Protein AF-A0A074S4F7-F1 (afdb_monomer_lite)

Secondary structure (DSSP, 8-state):
---HHHHHHHHHHH---PPPPP--------------THHHHHHHHHHHHHHHHHHHHHHHHHHHIIIIITT---BSS-SSPEEEPTTS-EEE-----BHHHHHHHHHHHHHHHHHHHHHHHHHHHHHHHHHHHHHH---HHHHHHHHHH------SS---HHHHHHHHHHHHHGGGGTHHHHHHHT-PPP----PPS--SS--B----PPPHHHHHHHHH-HHHHHHHHHHHHHHHHHHT-TT--S-S-----GGGTTPPTT---S-B-------------S-HHHHS-HHHHTT-

Organism: NCBI:txid1423351

Sequence (296 aa):
MLTLREVCRRISRGLRWQRPPKEYNHDHTSLDSCLCPHRSLRTWVVVAWPLILHCALASAIVAIILRLVDGQDFNLENRRPSVLLPDGSSNPTRFMLLQSDVTTLLSTALAVLRLVAACWLGPLCWRCAFILLKTVGLTQFQLHTTIRYGVPLIPTRGLKTICLVVLLVMAVVLPTNVIAPVLTGSVTWSTSSRLTERVLNSTVSVSTVATNSGWTGWNRYPAARERLAVSAAGYANIAWARYTPGGWSKRVLRSCSVLGINSTVAAVRIPYFSVDSIEWVKDPEHSLSASQLDVL

pLDDT: mean 71.52, std 15.08, range [35.19, 93.88]

Radius of gyration: 36.08 Å; chains: 1; bounding box: 79×53×102 Å

Foldseek 3Di:
DDDPVVVVVVVVVVPPDDDDDDDDDDDDDDDPDDPPCVVPPVVVCVLCVLVVVLVVLVVVLVVCCVPVVPPDDAAAPDQWQWDQDLLRDTDTDPGGHHPVNVLVVSLVSLVVSLVSVVVSVVVVLVVLLVVCCVPVVQDPVNSVVCVVPVDDDDRPPDDDVSNVVSVVVVVVVVCSVVVSVVVSVVDDDDDDDDDPDDPAWFDDEADDDDDVVVVVVCLVDVVSVVVVVVVVVVQVCVQVPPPDDDDPDGGDRPVCVPPDNPDDGGDYDDDDDDPVDDDDDPDCVVPPDPSVVSVD

Structure (mmCIF, N/CA/C/O backbone):
data_AF-A0A074S4F7-F1
#
_entry.id   AF-A0A074S4F7-F1
#
loop_
_atom_site.group_PDB
_atom_site.id
_atom_site.type_symbol
_atom_site.label_atom_id
_atom_site.label_alt_id
_atom_site.label_comp_id
_atom_site.label_asym_id
_atom_site.label_entity_id
_atom_site.label_seq_id
_atom_site.pdbx_PDB_ins_code
_atom_site.Cartn_x
_atom_site.Cartn_y
_atom_site.Cartn_z
_atom_site.occupancy
_atom_site.B_iso_or_equiv
_atom_site.auth_seq_id
_atom_site.auth_comp_id
_atom_site.auth_asym_id
_atom_site.auth_atom_id
_atom_site.pdbx_PDB_model_num
ATOM 1 N N . MET A 1 1 ? 2.066 19.635 24.906 1.00 36.59 1 MET A N 1
ATOM 2 C CA . MET A 1 1 ? 1.799 18.180 24.844 1.00 36.59 1 MET A CA 1
ATOM 3 C C . MET A 1 1 ? 1.404 17.713 26.244 1.00 36.59 1 MET A C 1
ATOM 5 O O . MET A 1 1 ? 2.227 17.816 27.143 1.00 36.59 1 MET A O 1
ATOM 9 N N . LEU A 1 2 ? 0.146 17.321 26.482 1.00 35.19 2 LEU A N 1
ATOM 10 C CA . LEU A 1 2 ? -0.293 16.855 27.811 1.00 35.19 2 LEU A CA 1
ATOM 11 C C . LEU A 1 2 ? 0.129 15.396 28.011 1.00 35.19 2 LEU A C 1
ATOM 13 O O . LEU A 1 2 ? -0.166 14.552 27.169 1.00 35.19 2 LEU A O 1
ATOM 17 N N . THR A 1 3 ? 0.817 15.094 29.113 1.00 48.75 3 THR A N 1
ATOM 18 C CA . THR A 1 3 ? 1.244 13.720 29.409 1.00 48.75 3 THR A CA 1
ATOM 19 C C . THR A 1 3 ? 0.054 12.865 29.852 1.00 48.75 3 THR A C 1
ATOM 21 O O . THR A 1 3 ? -0.891 13.357 30.476 1.00 48.75 3 THR A O 1
ATOM 24 N N . LEU A 1 4 ? 0.120 11.554 29.592 1.00 47.19 4 LEU A N 1
ATOM 25 C CA . LEU A 1 4 ? -0.921 10.598 29.996 1.00 47.19 4 LEU A CA 1
ATOM 26 C C . LEU A 1 4 ? -1.195 10.642 31.517 1.00 47.19 4 LEU A C 1
ATOM 28 O O . LEU A 1 4 ? -2.333 10.496 31.960 1.00 47.19 4 LEU A O 1
ATOM 32 N N . ARG A 1 5 ? -0.152 10.932 32.315 1.00 59.75 5 ARG A N 1
ATOM 33 C CA . ARG A 1 5 ? -0.219 11.149 33.772 1.00 59.75 5 ARG A CA 1
ATOM 34 C C . ARG A 1 5 ? -1.189 12.268 34.160 1.00 59.75 5 ARG A C 1
ATOM 36 O O . ARG A 1 5 ? -1.944 12.103 35.117 1.00 59.75 5 ARG A O 1
ATOM 43 N N . GLU A 1 6 ? -1.195 13.377 33.428 1.00 60.31 6 GLU A N 1
ATOM 44 C CA . GLU A 1 6 ? -2.032 14.541 33.735 1.00 60.31 6 GLU A CA 1
ATOM 45 C C . GLU A 1 6 ? -3.503 14.316 33.357 1.00 60.31 6 GLU A C 1
ATOM 47 O O . GLU A 1 6 ? -4.403 14.763 34.072 1.00 60.31 6 GLU A O 1
ATOM 52 N N . VAL A 1 7 ? -3.758 13.538 32.298 1.00 66.69 7 VAL A N 1
ATOM 53 C CA . VAL A 1 7 ? -5.110 13.079 31.937 1.00 66.69 7 VAL A CA 1
ATOM 54 C C . VAL A 1 7 ? -5.658 12.143 33.021 1.00 66.69 7 VAL A C 1
ATOM 56 O O . VAL A 1 7 ? -6.736 12.398 33.563 1.00 66.69 7 VAL A O 1
ATOM 59 N N . CYS A 1 8 ? -4.887 11.130 33.435 1.00 59.78 8 CYS A N 1
ATOM 60 C CA . CYS A 1 8 ? -5.279 10.229 34.524 1.00 59.78 8 CYS A CA 1
ATOM 61 C C . CYS A 1 8 ? -5.491 10.962 35.862 1.00 59.78 8 CYS A C 1
ATOM 63 O O . CYS A 1 8 ? -6.446 10.658 36.576 1.00 59.78 8 CYS A O 1
ATOM 65 N N . ARG A 1 9 ? -4.670 11.975 36.188 1.00 66.31 9 ARG A N 1
ATOM 66 C CA . ARG A 1 9 ? -4.866 12.842 37.370 1.00 66.31 9 ARG A CA 1
ATOM 67 C C . ARG A 1 9 ? -6.163 13.650 37.317 1.00 66.31 9 ARG A C 1
ATOM 69 O O . ARG A 1 9 ? -6.789 13.843 38.358 1.00 66.31 9 ARG A O 1
ATOM 76 N N . ARG A 1 10 ? -6.576 14.151 36.146 1.00 65.94 10 ARG A N 1
ATOM 77 C CA . ARG A 1 10 ? -7.858 14.870 36.014 1.00 65.94 10 ARG A CA 1
ATOM 78 C C . ARG A 1 10 ? -9.049 13.923 36.174 1.00 65.94 10 ARG A C 1
ATOM 80 O O . ARG A 1 10 ? -9.994 14.276 36.873 1.00 65.94 10 ARG A O 1
ATOM 87 N N . ILE A 1 11 ? -8.968 12.710 35.622 1.00 60.59 11 ILE A N 1
ATOM 88 C CA . ILE A 1 11 ? -10.010 11.682 35.778 1.00 60.59 11 ILE A CA 1
ATOM 89 C C . ILE A 1 11 ? -10.130 11.228 37.244 1.00 60.59 11 ILE A C 1
ATOM 91 O O . ILE A 1 11 ? -11.239 11.184 37.774 1.00 60.59 11 ILE A O 1
ATOM 95 N N . SER A 1 12 ? -9.018 10.967 37.946 1.00 59.03 12 SER A N 1
ATOM 96 C CA . SER A 1 12 ? -9.078 10.517 39.347 1.00 59.03 12 SER A CA 1
ATOM 97 C C . SER A 1 12 ? -9.611 11.586 40.309 1.00 59.03 12 SER A C 1
ATOM 99 O O . SER A 1 12 ? -10.340 11.252 41.241 1.00 59.03 12 SER A O 1
ATOM 101 N N . ARG A 1 13 ? -9.340 12.877 40.063 1.00 55.50 13 AR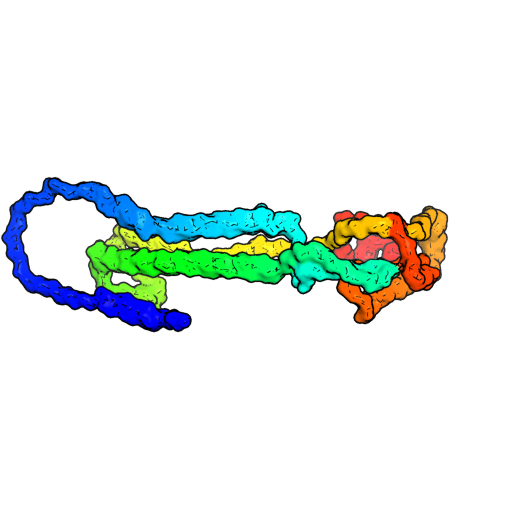G A N 1
ATOM 102 C CA . ARG A 1 13 ? -9.903 13.985 40.862 1.00 55.50 13 ARG A CA 1
ATOM 103 C C . ARG A 1 13 ? -11.422 14.139 40.714 1.00 55.50 13 ARG A C 1
ATOM 105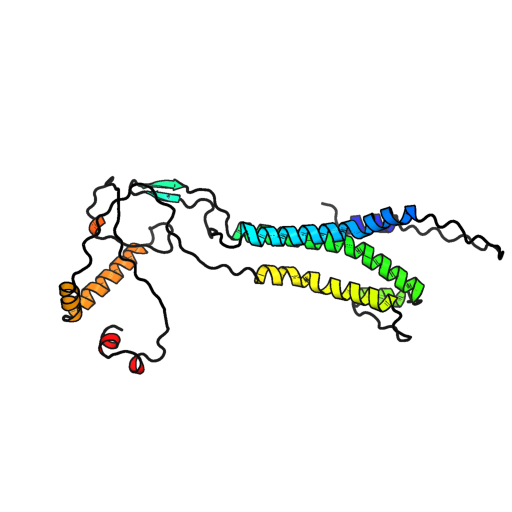 O O . ARG A 1 13 ? -12.050 14.634 41.646 1.00 55.50 13 ARG A O 1
ATOM 112 N N . GLY A 1 14 ? -12.001 13.705 39.590 1.00 47.94 14 GLY A N 1
ATOM 113 C CA . GLY A 1 14 ? -13.455 13.659 39.385 1.00 47.94 14 GLY A CA 1
ATOM 114 C C . GLY A 1 14 ? -14.153 12.523 40.145 1.00 47.94 14 GLY A C 1
ATOM 115 O O . GLY A 1 14 ? -15.340 12.617 40.429 1.00 47.94 14 GLY A O 1
ATOM 116 N N . LEU A 1 15 ? -13.416 11.478 40.537 1.00 45.59 15 LEU A N 1
ATOM 117 C CA . LEU A 1 15 ? -13.920 10.315 41.280 1.00 45.59 15 LEU A CA 1
ATOM 118 C C . LEU A 1 15 ? -13.755 10.470 42.804 1.00 45.59 15 LEU A C 1
ATOM 120 O O . LEU A 1 15 ? -13.451 9.512 43.517 1.00 45.59 15 LEU A O 1
ATOM 124 N N . ARG A 1 16 ? -13.974 11.684 43.328 1.00 48.50 16 ARG A N 1
ATOM 125 C CA . ARG A 1 16 ? -14.012 11.933 44.777 1.00 48.50 16 ARG A CA 1
ATOM 126 C C . ARG A 1 16 ? -15.308 11.360 45.360 1.00 48.50 16 ARG A C 1
ATOM 128 O O . ARG A 1 16 ? -16.302 12.070 45.474 1.00 48.50 16 ARG A O 1
ATOM 135 N N . TRP A 1 17 ? -15.274 10.079 45.727 1.00 46.47 17 TRP A N 1
ATOM 136 C CA . TRP A 1 17 ? -16.355 9.386 46.432 1.00 46.47 17 TRP A CA 1
ATOM 137 C C . TRP A 1 17 ? -16.846 10.208 47.633 1.00 46.47 17 TRP A C 1
ATOM 139 O O . TRP A 1 17 ? -16.152 10.323 48.646 1.00 46.47 17 TRP A O 1
ATOM 149 N N . GLN A 1 18 ? -18.066 10.739 47.542 1.00 47.78 18 GLN A N 1
ATOM 150 C CA . GLN A 1 18 ? -18.830 11.075 48.738 1.00 47.78 18 GLN A CA 1
ATOM 151 C C . GLN A 1 18 ? -19.154 9.759 49.452 1.00 47.78 18 GLN A C 1
ATOM 153 O O . GLN A 1 18 ? -19.577 8.791 48.817 1.00 47.78 18 GLN A O 1
ATOM 158 N N . ARG A 1 19 ? -18.927 9.703 50.769 1.00 49.03 19 ARG A N 1
ATOM 159 C CA . ARG A 1 19 ? -19.400 8.570 51.574 1.00 49.03 19 ARG A CA 1
ATOM 160 C C . ARG A 1 19 ? -20.932 8.539 51.488 1.00 49.03 19 ARG A C 1
ATOM 162 O O . ARG A 1 19 ? -21.528 9.615 51.579 1.00 49.03 19 ARG A O 1
ATOM 169 N N . PRO A 1 20 ? -21.575 7.368 51.341 1.00 48.97 20 PRO A N 1
ATOM 170 C CA . PRO A 1 20 ? -23.021 7.300 51.484 1.00 48.97 20 PRO A CA 1
ATOM 171 C C . PRO A 1 20 ? -23.403 7.775 52.897 1.00 48.97 20 PRO A C 1
ATOM 173 O O . PRO A 1 20 ? -22.722 7.392 53.858 1.00 48.97 20 PRO A O 1
ATOM 176 N N . PRO A 1 21 ? -24.447 8.608 53.055 1.00 51.97 21 PRO A N 1
ATOM 177 C CA . PRO A 1 21 ? -25.029 8.837 54.368 1.00 51.97 21 PRO A CA 1
ATOM 178 C C . PRO A 1 21 ? -25.554 7.506 54.917 1.00 51.97 21 PRO A C 1
ATOM 180 O O . PRO A 1 21 ? -25.945 6.613 54.162 1.00 51.97 21 PRO A O 1
ATOM 183 N N . LYS A 1 22 ? -25.532 7.364 56.241 1.00 63.12 22 LYS A N 1
ATOM 184 C CA . LYS A 1 22 ? -26.131 6.208 56.902 1.00 63.12 22 LYS A CA 1
ATOM 185 C C . LYS A 1 22 ? -27.655 6.238 56.737 1.00 63.12 22 LYS A C 1
ATOM 187 O O . LYS A 1 22 ? -28.245 7.301 56.870 1.00 63.12 22 LYS A O 1
ATOM 192 N N . GLU A 1 23 ? -28.224 5.046 56.552 1.00 61.09 23 GLU A N 1
ATOM 193 C CA . GLU A 1 23 ? -29.430 4.604 57.269 1.00 61.09 23 GLU A CA 1
ATOM 194 C C . GLU A 1 23 ? -30.700 5.445 57.037 1.00 61.09 23 GLU A C 1
ATOM 196 O O . GLU A 1 23 ? -30.942 6.458 57.688 1.00 61.09 23 GLU A O 1
ATOM 201 N N . TYR A 1 24 ? -31.554 4.966 56.127 1.00 47.31 24 TYR A N 1
ATOM 202 C CA . TYR A 1 24 ? -32.957 5.372 56.066 1.00 47.31 24 TYR A CA 1
ATOM 203 C C . TYR A 1 24 ? -33.866 4.142 56.024 1.00 47.31 24 TYR A C 1
ATOM 205 O O . TYR A 1 24 ? -33.435 3.061 55.618 1.00 47.31 24 TYR A O 1
ATOM 213 N N . ASN A 1 25 ? -35.086 4.310 56.525 1.00 54.72 25 ASN A N 1
ATOM 214 C CA . ASN A 1 25 ? -35.920 3.211 56.997 1.00 54.72 25 ASN A CA 1
ATOM 215 C C . ASN A 1 25 ? -36.665 2.475 55.867 1.00 54.72 25 ASN A C 1
ATOM 217 O O . ASN A 1 25 ? -36.765 2.970 54.743 1.00 54.72 25 ASN A O 1
ATOM 221 N N . HIS A 1 26 ? -37.210 1.298 56.182 1.00 54.50 26 HIS A N 1
ATOM 222 C CA . HIS A 1 26 ? -38.154 0.607 55.304 1.00 54.50 26 HIS A CA 1
ATOM 223 C C . HIS A 1 26 ? -39.440 1.425 55.145 1.00 54.50 26 HIS A C 1
ATOM 225 O O . HIS A 1 26 ? -40.099 1.711 56.140 1.00 54.50 26 HIS A O 1
ATOM 231 N N . ASP A 1 27 ? -39.850 1.669 53.901 1.00 49.19 27 ASP A N 1
ATOM 232 C CA . ASP A 1 27 ? -41.261 1.852 53.564 1.00 49.19 27 ASP A CA 1
ATOM 233 C C . ASP A 1 27 ? -41.544 1.298 52.159 1.00 49.19 27 ASP A C 1
ATOM 235 O O . ASP A 1 27 ? -40.830 1.592 51.197 1.00 49.19 27 ASP A O 1
ATOM 239 N N . HIS A 1 28 ? -42.556 0.435 52.042 1.00 62.53 28 HIS A N 1
ATOM 240 C CA . HIS A 1 28 ? -42.913 -0.268 50.803 1.00 62.53 28 HIS A CA 1
ATOM 241 C C . HIS A 1 28 ? -44.197 0.323 50.204 1.00 62.53 28 HIS A C 1
ATOM 243 O O . HIS A 1 28 ? -45.285 -0.199 50.436 1.00 62.53 28 HIS A O 1
ATOM 249 N N . THR A 1 29 ? -44.093 1.372 49.380 1.00 50.50 29 THR A N 1
ATOM 250 C CA . THR A 1 29 ? -45.244 1.874 48.602 1.00 50.50 29 THR A CA 1
ATOM 251 C C . THR A 1 29 ? -44.894 2.285 47.167 1.00 50.50 29 THR A C 1
ATOM 253 O O . THR A 1 29 ? -44.219 3.274 46.913 1.00 50.50 29 THR A O 1
ATOM 256 N N . SER A 1 30 ? -45.421 1.498 46.221 1.00 53.72 30 SER A N 1
ATOM 257 C CA . SER A 1 30 ? -46.003 1.923 44.936 1.00 53.72 30 SER A CA 1
ATOM 258 C C . SER A 1 30 ? -45.488 3.227 44.293 1.00 53.72 30 SER A C 1
ATOM 260 O O . SER A 1 30 ? -46.080 4.289 44.491 1.00 53.72 30 SER A O 1
ATOM 262 N N . LEU A 1 31 ? -44.503 3.131 43.388 1.00 48.47 31 LEU A N 1
ATOM 263 C CA . LEU A 1 31 ? -44.243 4.192 42.395 1.00 48.47 31 LEU A CA 1
ATOM 264 C C . LEU A 1 31 ? -43.780 3.681 41.012 1.00 48.47 31 LEU A C 1
ATOM 266 O O . LEU A 1 31 ? -43.082 4.371 40.264 1.00 48.47 31 LEU A O 1
ATOM 270 N N . ASP A 1 32 ? -44.229 2.484 40.630 1.00 53.81 32 ASP A N 1
ATOM 271 C CA . ASP A 1 32 ? -44.156 2.003 39.247 1.00 53.81 32 ASP A CA 1
ATOM 272 C C . ASP A 1 32 ? -45.193 2.730 38.371 1.00 53.81 32 ASP A C 1
ATOM 274 O O . ASP A 1 32 ? -46.323 2.261 38.264 1.00 53.81 32 ASP A O 1
ATOM 278 N N . SER A 1 33 ? -44.829 3.871 37.757 1.00 52.97 33 SER A N 1
ATOM 279 C CA . SER A 1 33 ? -45.364 4.380 36.461 1.00 52.97 33 SER A CA 1
ATOM 280 C C . SER A 1 33 ? -44.949 5.831 36.145 1.00 52.97 33 SER A C 1
ATOM 282 O O . SER A 1 33 ? -45.744 6.750 36.316 1.00 52.97 33 SER A O 1
ATOM 284 N N . CYS A 1 34 ? -43.729 6.056 35.626 1.00 47.34 34 CYS A N 1
ATOM 285 C CA . CYS A 1 34 ? -43.401 7.228 34.773 1.00 47.34 34 CYS A CA 1
ATOM 286 C C . CYS A 1 34 ? -42.001 7.146 34.112 1.00 47.34 34 CYS A C 1
ATOM 288 O O . CYS A 1 34 ? -41.201 8.084 34.149 1.00 47.34 34 CYS A O 1
ATOM 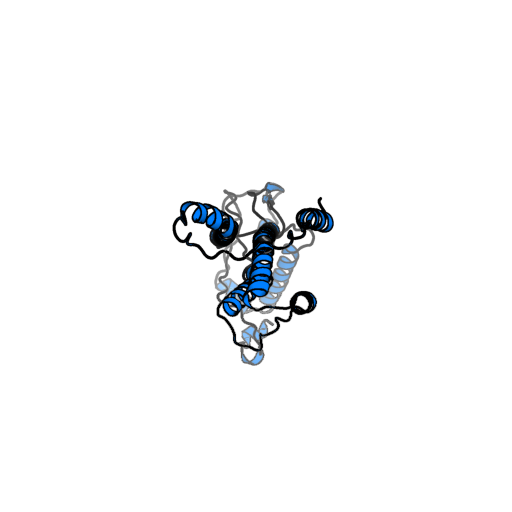290 N N . LEU A 1 35 ? -41.668 6.015 33.478 1.00 48.28 35 LEU A N 1
ATOM 291 C CA . LEU A 1 35 ? -40.417 5.867 32.716 1.00 48.28 35 LEU A CA 1
ATOM 292 C C . LEU A 1 35 ? -40.499 6.563 31.344 1.00 48.28 35 LEU A C 1
ATOM 294 O O . LEU A 1 35 ? -40.616 5.916 30.307 1.00 48.28 35 LEU A O 1
ATOM 298 N N . CYS A 1 36 ? -40.410 7.896 31.329 1.00 47.62 36 CYS A N 1
ATOM 299 C CA . CYS A 1 36 ? -40.397 8.698 30.100 1.00 47.62 36 CYS A CA 1
ATOM 300 C C . CYS A 1 36 ? -39.222 8.296 29.174 1.00 47.62 36 CYS A C 1
ATOM 302 O O . CYS A 1 36 ? -38.065 8.623 29.473 1.00 47.62 36 CYS A O 1
ATOM 304 N N . PRO A 1 37 ? -39.467 7.647 28.015 1.00 54.03 37 PRO A N 1
ATOM 305 C CA . PRO A 1 37 ? -38.406 7.013 27.222 1.00 54.03 37 PRO A CA 1
ATOM 306 C C . PRO A 1 37 ? -37.480 8.021 26.522 1.00 54.03 37 PRO A C 1
ATOM 308 O O . PRO A 1 37 ? -36.369 7.682 26.112 1.00 54.03 37 PRO A O 1
ATOM 311 N N . HIS A 1 38 ? -37.896 9.285 26.416 1.00 49.59 38 HIS A N 1
ATOM 312 C CA . HIS A 1 38 ? -37.230 10.314 25.615 1.00 49.59 38 HIS A CA 1
ATOM 313 C C . HIS A 1 38 ? -35.797 10.665 26.081 1.00 49.59 38 HIS A C 1
ATOM 315 O O . HIS A 1 38 ? -34.993 11.178 25.298 1.00 49.59 38 HIS A O 1
ATOM 321 N N . ARG A 1 39 ? -35.428 10.351 27.334 1.00 53.56 39 ARG A N 1
ATOM 322 C CA . ARG A 1 39 ? -34.056 10.541 27.858 1.00 53.56 39 ARG A CA 1
ATOM 323 C C . ARG A 1 39 ? -33.070 9.451 27.391 1.00 53.56 39 ARG A C 1
ATOM 325 O O . ARG A 1 39 ? -31.857 9.621 27.519 1.00 53.56 39 ARG A O 1
ATOM 332 N N . SER A 1 40 ? -33.583 8.357 26.819 1.00 70.19 40 SER A N 1
ATOM 333 C CA . SER A 1 40 ? -32.807 7.208 26.338 1.00 70.19 40 SER A CA 1
ATOM 334 C C . SER A 1 40 ? -31.991 7.544 25.082 1.00 70.19 40 SER A C 1
ATOM 336 O O . SER A 1 40 ? -30.762 7.474 25.109 1.00 70.19 40 SER A O 1
ATOM 338 N N . LEU A 1 41 ? -32.648 7.981 23.998 1.00 76.12 41 LEU A N 1
ATOM 339 C CA . LEU A 1 41 ? -32.038 8.127 22.664 1.00 76.12 41 LEU A CA 1
ATOM 340 C C . LEU A 1 41 ? -30.776 9.002 22.648 1.00 76.12 41 LEU A C 1
ATOM 342 O O . LEU A 1 41 ? -29.746 8.577 22.130 1.00 76.12 41 LEU A O 1
ATOM 346 N N . ARG A 1 42 ? -30.808 10.186 23.276 1.00 81.56 42 ARG A N 1
ATOM 347 C CA . ARG A 1 42 ? -29.636 11.083 23.346 1.00 81.56 42 ARG A CA 1
ATOM 348 C C . ARG A 1 42 ? -28.442 10.425 24.050 1.00 81.56 42 ARG A C 1
ATOM 350 O O . ARG A 1 42 ? -27.300 10.678 23.678 1.00 81.56 42 ARG A O 1
ATOM 357 N N . THR A 1 43 ? -28.698 9.561 25.031 1.00 81.38 43 THR A N 1
ATOM 358 C CA . THR A 1 43 ? -27.657 8.813 25.750 1.00 81.38 43 THR A CA 1
ATOM 359 C C . THR A 1 43 ? -27.069 7.706 24.873 1.00 81.38 43 THR A C 1
ATOM 361 O O . THR A 1 43 ? -25.849 7.567 24.815 1.00 81.38 43 THR A O 1
ATOM 364 N N . TRP A 1 44 ? -27.905 6.967 24.134 1.00 79.81 44 TRP A N 1
ATOM 365 C CA . TRP A 1 44 ? -27.445 5.954 23.176 1.00 79.81 44 TRP A CA 1
ATOM 366 C C . TRP A 1 44 ? -26.632 6.556 22.030 1.00 79.81 44 TRP A C 1
ATOM 368 O O . TRP A 1 44 ? -25.551 6.051 21.740 1.00 79.81 44 TRP A O 1
ATOM 378 N N . VAL A 1 45 ? -27.072 7.678 21.449 1.00 82.88 45 VAL A N 1
ATOM 379 C CA . VAL A 1 45 ? -26.312 8.402 20.415 1.00 82.88 45 VAL A CA 1
ATOM 380 C C . VAL A 1 45 ? -24.927 8.803 20.933 1.00 82.88 45 VAL A C 1
ATOM 382 O O . VAL A 1 45 ? -23.933 8.533 20.268 1.00 82.88 45 VAL A O 1
ATOM 385 N N . VAL A 1 46 ? -24.821 9.346 22.151 1.00 84.06 46 VAL A N 1
ATOM 386 C CA . VAL A 1 46 ? -23.527 9.716 22.765 1.00 84.06 46 VAL A CA 1
ATOM 387 C C . VAL A 1 46 ? -22.621 8.503 23.053 1.00 84.06 46 VAL A C 1
ATOM 389 O O . VAL A 1 46 ? -21.403 8.658 23.115 1.00 84.06 46 VAL A O 1
ATOM 392 N N . VAL A 1 47 ? -23.168 7.291 23.189 1.00 80.50 47 VAL A N 1
ATOM 393 C CA . VAL A 1 47 ? -22.385 6.047 23.350 1.00 80.50 47 VAL A CA 1
ATOM 394 C C . VAL A 1 47 ? -21.996 5.422 22.003 1.00 80.50 47 VAL A C 1
ATOM 396 O O . VAL A 1 47 ? -20.918 4.834 21.895 1.00 80.50 47 VAL A O 1
ATOM 399 N N . ALA A 1 48 ? -22.845 5.562 20.983 1.00 83.00 48 ALA A N 1
ATOM 400 C CA . ALA A 1 48 ? -22.650 4.996 19.650 1.00 83.00 48 ALA A CA 1
ATOM 401 C C . ALA A 1 48 ? -21.814 5.885 18.712 1.00 83.00 48 ALA A C 1
ATOM 403 O O . ALA A 1 48 ? -21.182 5.359 17.798 1.00 83.00 48 ALA A O 1
ATOM 404 N N . TRP A 1 49 ? -21.765 7.207 18.927 1.00 87.75 49 TRP A N 1
ATOM 405 C CA . TRP A 1 49 ? -21.081 8.139 18.016 1.00 87.75 49 TRP A CA 1
ATOM 406 C C . TRP A 1 49 ? -19.621 7.760 17.679 1.00 87.75 49 TRP A C 1
ATOM 408 O O . TRP A 1 49 ? -19.265 7.871 16.506 1.00 87.75 49 TRP A O 1
ATOM 418 N N . PRO A 1 50 ? -18.780 7.251 18.610 1.00 85.44 50 PRO A N 1
ATOM 419 C CA . PRO A 1 50 ? -17.398 6.899 18.282 1.00 85.44 50 PRO A CA 1
ATOM 420 C C . PRO A 1 50 ? -17.293 5.613 17.455 1.00 85.44 50 PRO A C 1
ATOM 422 O O . PRO A 1 50 ? -16.367 5.477 16.662 1.00 85.44 50 PRO A O 1
ATOM 425 N N . LEU A 1 51 ? -18.250 4.689 17.608 1.00 84.75 51 LEU A N 1
ATOM 426 C CA . LEU A 1 51 ? -18.358 3.491 16.774 1.00 84.75 51 LEU A CA 1
ATOM 427 C C . LEU A 1 51 ? -18.768 3.880 15.347 1.00 84.75 51 LEU A C 1
ATOM 429 O O . LEU A 1 51 ? -18.147 3.428 14.391 1.00 84.75 51 LEU A O 1
ATOM 433 N N . ILE A 1 52 ? -19.739 4.790 15.208 1.00 88.44 52 ILE A N 1
ATOM 434 C CA . ILE A 1 52 ? -20.150 5.353 13.912 1.00 88.44 52 ILE A CA 1
ATOM 435 C C . ILE A 1 52 ? -18.969 6.078 13.244 1.00 88.44 52 ILE A C 1
ATOM 437 O O . ILE A 1 52 ? -18.694 5.830 12.071 1.00 88.44 52 ILE A O 1
ATOM 441 N N . LEU A 1 53 ? -18.218 6.905 13.989 1.00 90.81 53 LEU A N 1
ATOM 442 C CA . LEU A 1 53 ? -16.997 7.551 13.492 1.00 90.81 53 LEU A CA 1
ATOM 443 C C . LEU A 1 53 ? -15.944 6.522 13.056 1.00 90.81 53 LEU A C 1
ATOM 445 O O . LEU A 1 53 ? -15.348 6.680 11.995 1.00 90.81 53 LEU A O 1
ATOM 449 N N . HIS A 1 54 ? -15.707 5.475 13.850 1.00 89.25 54 HIS A N 1
ATOM 450 C CA . HIS A 1 54 ? -14.733 4.432 13.526 1.00 89.25 54 HIS A CA 1
ATOM 451 C C . HIS A 1 54 ? -15.119 3.677 12.244 1.00 89.25 54 HIS A C 1
ATOM 453 O O . HIS A 1 54 ? -14.280 3.519 11.360 1.00 89.25 54 HIS A O 1
ATOM 459 N N . CYS A 1 55 ? -16.388 3.285 12.090 1.00 89.94 55 CYS A N 1
ATOM 460 C CA . CYS A 1 55 ? -16.887 2.652 10.868 1.00 89.94 55 CYS A CA 1
ATOM 461 C C . CYS A 1 55 ? -16.785 3.578 9.644 1.00 89.94 55 CYS A C 1
ATOM 463 O O . CYS A 1 55 ? -16.357 3.126 8.584 1.00 89.94 55 CYS A O 1
ATOM 465 N N . ALA A 1 56 ? -17.121 4.865 9.788 1.00 93.62 56 ALA A N 1
ATOM 466 C CA . ALA A 1 56 ? -17.015 5.853 8.711 1.00 93.62 56 ALA A CA 1
ATOM 467 C C . ALA A 1 56 ? -15.557 6.150 8.313 1.00 93.62 56 ALA A C 1
ATOM 469 O O . ALA A 1 56 ? -15.254 6.311 7.134 1.00 93.62 56 ALA A O 1
ATOM 470 N N . LEU A 1 57 ? -14.633 6.190 9.279 1.00 92.38 57 LEU A N 1
ATOM 471 C CA . LEU A 1 57 ? -13.208 6.382 9.009 1.00 92.38 57 LEU A CA 1
ATOM 472 C C . LEU A 1 57 ? -12.582 5.129 8.374 1.00 92.38 57 LEU A C 1
ATOM 474 O O . LEU A 1 57 ? -11.773 5.252 7.459 1.00 92.38 57 LEU A O 1
ATOM 478 N N . ALA A 1 58 ? -12.983 3.929 8.804 1.00 92.12 58 ALA A N 1
ATOM 479 C CA . ALA A 1 58 ? -12.543 2.676 8.195 1.00 92.12 58 ALA A CA 1
ATOM 480 C C . ALA A 1 58 ? -13.022 2.546 6.738 1.00 92.12 58 ALA A C 1
ATOM 482 O O . ALA A 1 58 ? -12.217 2.233 5.860 1.00 92.12 58 ALA A O 1
ATOM 483 N N . SER A 1 59 ? -14.297 2.842 6.452 1.00 92.88 59 SER A N 1
ATOM 484 C CA . SER A 1 59 ? -14.815 2.811 5.078 1.00 92.88 59 SER A CA 1
ATOM 485 C C . SER A 1 59 ? -14.201 3.905 4.199 1.00 92.88 59 SER A C 1
ATOM 487 O O . SER A 1 59 ? -13.908 3.638 3.034 1.00 92.88 59 SER A O 1
ATOM 489 N N . ALA A 1 60 ? -13.911 5.090 4.749 1.00 93.88 60 ALA A N 1
ATOM 490 C CA . ALA A 1 60 ? -13.165 6.133 4.046 1.00 93.88 60 ALA A CA 1
ATOM 491 C C . ALA A 1 60 ? -11.736 5.690 3.684 1.00 93.88 60 ALA A C 1
ATOM 493 O O . ALA A 1 60 ? -11.316 5.901 2.550 1.00 93.88 60 ALA A O 1
ATOM 494 N N . ILE A 1 61 ? -11.006 5.031 4.595 1.00 92.25 61 ILE A N 1
ATOM 495 C CA . ILE A 1 61 ? -9.663 4.486 4.314 1.00 92.25 61 ILE A CA 1
ATOM 496 C C . ILE A 1 61 ? -9.723 3.447 3.185 1.00 92.25 61 ILE A C 1
ATOM 498 O O . ILE A 1 61 ? -8.949 3.539 2.235 1.00 92.25 61 ILE A O 1
ATOM 502 N N . VAL A 1 62 ? -10.670 2.504 3.237 1.00 92.44 62 VAL A N 1
ATOM 503 C CA . VAL A 1 62 ? -10.848 1.493 2.178 1.00 92.44 62 VAL A CA 1
ATOM 504 C C . VAL A 1 62 ? -11.207 2.145 0.836 1.00 92.44 62 VAL A C 1
ATOM 506 O O . VAL A 1 62 ? -10.604 1.819 -0.183 1.00 92.44 62 VAL A O 1
ATOM 509 N N . ALA A 1 63 ? -12.125 3.116 0.825 1.00 92.81 63 ALA A N 1
ATOM 510 C CA . ALA A 1 63 ? -12.505 3.842 -0.387 1.00 92.81 63 ALA A CA 1
ATOM 511 C C . ALA A 1 63 ? -11.366 4.704 -0.965 1.00 92.81 63 ALA A C 1
ATOM 513 O O . ALA A 1 63 ? -11.307 4.887 -2.178 1.00 92.81 63 ALA A O 1
ATOM 514 N N . ILE A 1 64 ? -10.462 5.215 -0.122 1.00 90.56 64 ILE A N 1
ATOM 515 C CA . ILE A 1 64 ? -9.246 5.925 -0.545 1.00 90.56 64 ILE A CA 1
ATOM 516 C C . ILE A 1 64 ? -8.266 4.957 -1.217 1.00 90.56 64 ILE A C 1
ATOM 518 O O . ILE A 1 64 ? -7.790 5.258 -2.308 1.00 90.56 64 ILE A O 1
ATOM 522 N N . ILE A 1 65 ? -8.008 3.784 -0.626 1.00 90.94 65 ILE A N 1
ATOM 523 C CA . ILE A 1 65 ? -7.120 2.767 -1.218 1.00 90.94 65 ILE A CA 1
ATOM 524 C C . ILE A 1 65 ? -7.660 2.326 -2.590 1.00 90.94 65 ILE A C 1
ATOM 526 O O . ILE A 1 65 ? -6.963 2.449 -3.595 1.00 90.94 65 ILE A O 1
ATOM 530 N N . LEU A 1 66 ? -8.931 1.914 -2.651 1.00 90.62 66 LEU A N 1
ATOM 531 C CA . LEU A 1 66 ? -9.576 1.391 -3.865 1.00 90.62 66 LEU A CA 1
ATOM 532 C C . LEU A 1 66 ? -9.803 2.428 -4.984 1.00 90.62 66 LEU A C 1
ATOM 534 O O . LEU A 1 66 ? -10.243 2.055 -6.066 1.00 90.62 66 LEU A O 1
ATOM 538 N N . ARG A 1 67 ? -9.574 3.727 -4.740 1.00 90.88 67 ARG A N 1
ATOM 539 C CA . ARG A 1 67 ? -9.766 4.789 -5.752 1.00 90.88 67 ARG A CA 1
ATOM 540 C C . ARG A 1 67 ? -8.518 5.596 -6.074 1.00 90.88 67 ARG A C 1
ATOM 542 O O . ARG A 1 67 ? -8.460 6.174 -7.154 1.00 90.88 67 ARG A O 1
ATOM 549 N N . LEU A 1 68 ? -7.574 5.702 -5.139 1.00 86.88 68 LEU A N 1
ATOM 550 C CA . LEU A 1 68 ? -6.349 6.483 -5.321 1.00 86.88 68 LEU A CA 1
ATOM 551 C C . LEU A 1 68 ? -5.094 5.621 -5.426 1.00 86.88 68 LEU A C 1
ATOM 553 O O . LEU A 1 68 ? -4.099 6.142 -5.908 1.00 86.88 68 LEU A O 1
ATOM 557 N N . VAL A 1 69 ? -5.111 4.362 -4.973 1.00 88.25 69 VAL A N 1
ATOM 558 C CA . VAL A 1 69 ? -3.938 3.466 -5.013 1.00 88.25 69 VAL A CA 1
ATOM 559 C C . VAL A 1 69 ? -4.107 2.377 -6.068 1.00 88.25 69 VAL A C 1
ATOM 561 O O . VAL A 1 69 ? -3.157 2.088 -6.790 1.00 88.25 69 VAL A O 1
ATOM 564 N N . ASP A 1 70 ? -5.306 1.804 -6.198 1.00 88.06 70 ASP A N 1
ATOM 565 C CA . ASP A 1 70 ? -5.572 0.793 -7.224 1.00 88.06 70 ASP A CA 1
ATOM 566 C C . ASP A 1 70 ? -5.430 1.368 -8.649 1.00 88.06 70 ASP A C 1
ATOM 568 O O . ASP A 1 70 ? -5.881 2.477 -8.951 1.00 88.06 70 ASP A O 1
ATOM 572 N N . GLY A 1 71 ? -4.744 0.624 -9.518 1.00 82.62 71 GLY A N 1
ATOM 573 C CA . GLY A 1 71 ? -4.434 1.012 -10.897 1.00 82.62 71 GLY A CA 1
ATOM 574 C C . GLY A 1 71 ? -3.550 2.259 -11.096 1.00 82.62 71 GLY A C 1
ATOM 575 O O . GLY A 1 71 ? -3.382 2.671 -12.245 1.00 82.62 71 GLY A O 1
ATOM 576 N N . GLN A 1 72 ? -2.999 2.875 -10.039 1.00 85.31 72 GLN A N 1
ATOM 577 C CA . GLN A 1 72 ? -2.157 4.079 -10.136 1.00 85.31 72 GLN A CA 1
ATOM 578 C C . GLN A 1 72 ? -0.656 3.763 -10.035 1.00 85.31 72 GLN A C 1
ATOM 580 O O . GLN A 1 72 ? -0.227 2.989 -9.180 1.00 85.31 72 GLN A O 1
ATOM 585 N N . ASP A 1 73 ? 0.156 4.411 -10.876 1.00 84.31 73 ASP A N 1
ATOM 586 C CA . ASP A 1 73 ? 1.619 4.373 -10.768 1.00 84.31 73 ASP A CA 1
ATOM 587 C C . ASP A 1 73 ? 2.121 5.409 -9.748 1.00 84.31 73 ASP A C 1
ATOM 589 O O . ASP A 1 73 ? 1.671 6.559 -9.734 1.00 84.31 73 ASP A O 1
ATOM 593 N N . PHE A 1 74 ? 3.118 5.031 -8.945 1.00 85.31 74 PHE A N 1
ATOM 594 C CA . PHE A 1 74 ? 3.770 5.906 -7.968 1.00 85.31 74 PHE A CA 1
ATOM 595 C C . PHE A 1 74 ? 5.283 5.899 -8.154 1.00 85.31 74 PHE A C 1
ATOM 597 O O . PHE A 1 74 ? 5.886 4.855 -8.397 1.00 85.31 74 PHE A O 1
ATOM 604 N N . ASN A 1 75 ? 5.916 7.058 -7.981 1.00 82.44 75 ASN A N 1
ATOM 605 C CA . ASN A 1 75 ? 7.369 7.151 -8.083 1.00 82.44 75 ASN A CA 1
ATOM 606 C C . ASN A 1 75 ? 8.042 6.665 -6.790 1.00 82.44 75 ASN A C 1
ATOM 608 O O . ASN A 1 75 ? 7.562 6.927 -5.685 1.00 82.44 75 ASN A O 1
ATOM 61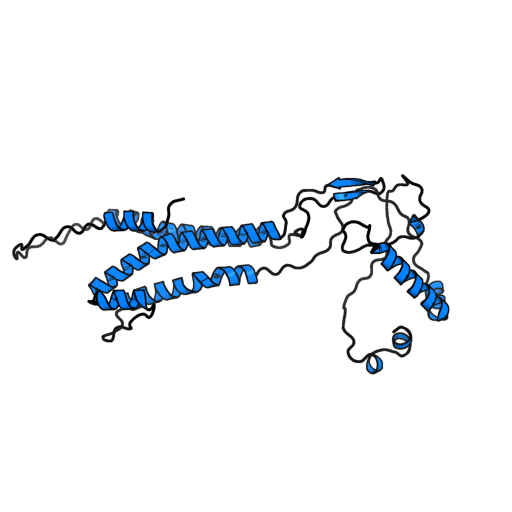2 N N . LEU A 1 76 ? 9.193 6.001 -6.924 1.00 81.75 76 LEU A N 1
ATOM 613 C CA . LEU A 1 76 ? 10.014 5.593 -5.779 1.00 81.75 76 LEU A CA 1
ATOM 614 C C . LEU A 1 76 ? 10.828 6.762 -5.202 1.00 81.75 76 LEU A C 1
ATOM 616 O O . LEU A 1 76 ? 10.846 6.961 -3.990 1.00 81.75 76 LEU A O 1
ATOM 620 N N . GLU A 1 77 ? 11.479 7.547 -6.067 1.00 79.19 77 GLU A N 1
ATOM 621 C CA . GLU A 1 77 ? 12.502 8.523 -5.655 1.00 79.19 77 GLU A CA 1
ATOM 622 C C . GLU A 1 77 ? 12.068 9.988 -5.824 1.00 79.19 77 GLU A C 1
ATOM 624 O O . GLU A 1 77 ? 12.273 10.805 -4.928 1.00 79.19 77 GLU A O 1
ATOM 629 N N . ASN A 1 78 ? 11.458 10.346 -6.963 1.00 80.50 78 ASN A N 1
ATOM 630 C CA . ASN A 1 78 ? 11.244 11.744 -7.353 1.00 80.50 78 ASN A CA 1
ATOM 631 C C . ASN A 1 78 ? 9.761 12.128 -7.502 1.00 80.50 78 ASN A C 1
ATOM 633 O O . ASN A 1 78 ? 9.020 11.545 -8.289 1.00 80.50 78 ASN A O 1
ATOM 637 N N . ARG A 1 79 ? 9.349 13.200 -6.807 1.00 83.44 79 ARG A N 1
ATOM 638 C CA . ARG A 1 79 ? 7.996 13.805 -6.890 1.00 83.44 79 ARG A CA 1
ATOM 639 C C . ARG A 1 79 ? 7.688 14.432 -8.254 1.00 83.44 79 ARG A C 1
ATOM 641 O O . ARG A 1 79 ? 6.532 14.573 -8.639 1.00 83.44 79 ARG A O 1
ATOM 648 N N . ARG A 1 80 ? 8.735 14.870 -8.952 1.00 80.69 80 ARG A N 1
ATOM 649 C CA . ARG A 1 80 ? 8.726 15.378 -10.327 1.00 80.69 80 ARG A CA 1
ATOM 650 C C . ARG A 1 80 ? 10.002 14.863 -10.992 1.00 80.69 80 ARG A C 1
ATOM 652 O O . ARG A 1 80 ? 11.022 15.543 -10.884 1.00 80.69 80 ARG A O 1
ATOM 659 N N . PRO A 1 81 ? 10.014 13.656 -11.584 1.00 72.19 81 PRO A N 1
ATOM 660 C CA . PRO A 1 81 ? 11.129 13.265 -12.433 1.00 72.19 81 PRO A CA 1
ATOM 661 C C . PRO A 1 81 ? 11.304 14.326 -13.526 1.00 72.19 81 PRO A C 1
ATOM 663 O O . PRO A 1 81 ? 10.337 14.774 -14.142 1.00 72.19 81 PRO A O 1
ATOM 666 N N . SER A 1 82 ? 12.534 14.778 -13.738 1.00 68.19 82 SER A N 1
ATOM 667 C CA . SER A 1 82 ? 12.869 15.612 -14.884 1.00 68.19 82 SER A CA 1
ATOM 668 C C . SER A 1 82 ? 13.198 14.713 -16.069 1.00 68.19 82 SER A C 1
ATOM 670 O O . SER A 1 82 ? 13.980 13.770 -15.952 1.00 68.19 82 SER A O 1
ATOM 672 N N . VAL A 1 83 ? 12.606 15.008 -17.225 1.00 66.38 83 VAL A N 1
ATOM 673 C CA . VAL A 1 83 ? 13.064 14.429 -18.489 1.00 66.38 83 VAL A CA 1
ATOM 674 C C . VAL A 1 83 ? 14.146 15.354 -19.029 1.00 66.38 83 VAL A C 1
ATOM 676 O O . VAL A 1 83 ? 13.903 16.548 -19.215 1.00 66.38 83 VAL A O 1
ATOM 679 N N . LEU A 1 84 ? 15.340 14.808 -19.258 1.00 62.44 84 LEU A N 1
ATOM 680 C CA . LEU A 1 84 ? 16.388 15.498 -20.003 1.00 62.44 84 LEU A CA 1
ATOM 681 C C . LEU A 1 84 ? 16.032 15.431 -21.493 1.00 62.44 84 LEU A C 1
ATOM 683 O O . LEU A 1 84 ? 15.885 14.340 -22.048 1.00 62.44 84 LEU A O 1
ATOM 687 N N . LEU A 1 85 ? 15.851 16.587 -22.122 1.00 60.38 85 LEU A N 1
ATOM 688 C CA . LEU A 1 85 ? 15.569 16.700 -23.548 1.00 60.38 85 LEU A CA 1
ATOM 689 C C . LEU A 1 85 ? 16.876 16.617 -24.367 1.00 60.38 85 LEU A C 1
ATOM 691 O O . LEU A 1 85 ? 17.965 16.811 -23.821 1.00 60.38 85 LEU A O 1
ATOM 695 N N . PRO A 1 86 ? 16.801 16.354 -25.688 1.00 49.53 86 PRO A N 1
ATOM 696 C CA . PRO A 1 86 ? 17.982 16.286 -26.561 1.00 49.53 86 PRO A CA 1
ATOM 697 C C . PRO A 1 86 ? 18.790 17.590 -26.671 1.00 49.53 86 PRO A C 1
ATOM 699 O O . PRO A 1 86 ? 19.937 17.555 -27.103 1.00 49.53 86 PRO A O 1
ATOM 702 N N . ASP A 1 87 ? 18.207 18.725 -26.280 1.00 53.66 87 ASP A N 1
ATOM 703 C CA . ASP A 1 87 ? 18.857 20.039 -26.190 1.00 53.66 87 ASP A CA 1
ATOM 704 C C . ASP A 1 87 ? 19.611 20.260 -24.859 1.00 53.66 87 ASP A C 1
ATOM 706 O O . ASP A 1 87 ? 20.189 21.322 -24.639 1.00 53.66 87 ASP A O 1
ATOM 710 N N . GLY A 1 88 ? 19.602 19.274 -23.953 1.00 57.38 88 GLY A N 1
ATOM 711 C CA . GLY A 1 88 ? 20.188 19.371 -22.615 1.00 57.38 88 GLY A CA 1
ATOM 712 C C . GLY A 1 88 ? 19.320 20.111 -21.590 1.00 57.38 88 GLY A C 1
ATOM 713 O O . GLY A 1 88 ? 19.703 20.190 -20.421 1.00 57.38 88 GLY A O 1
ATOM 714 N N . SER A 1 89 ? 18.144 20.619 -21.974 1.00 59.56 89 SER A N 1
ATOM 715 C CA . SER A 1 89 ? 17.182 21.190 -21.029 1.00 59.56 89 SER A CA 1
ATOM 716 C C . SER A 1 89 ? 16.525 20.089 -20.188 1.00 59.56 89 SER A C 1
ATOM 718 O O . SER A 1 89 ? 16.344 18.955 -20.634 1.00 59.56 89 SER A O 1
ATOM 720 N N . SER A 1 90 ? 16.161 20.405 -18.943 1.00 69.38 90 SER A N 1
ATOM 721 C CA . SER A 1 90 ? 15.466 19.467 -18.054 1.00 69.38 90 SER A CA 1
ATOM 722 C C . SER A 1 90 ? 14.054 19.968 -17.766 1.00 69.38 90 SER A C 1
ATOM 724 O O . SER A 1 90 ? 13.852 20.881 -16.969 1.00 69.38 90 SER A O 1
ATOM 726 N N . ASN A 1 91 ? 13.058 19.371 -18.423 1.00 71.38 91 ASN A N 1
ATOM 727 C CA . ASN A 1 91 ? 11.660 19.716 -18.178 1.00 71.38 91 ASN A CA 1
ATOM 728 C C . ASN A 1 91 ? 11.096 18.829 -17.052 1.00 71.38 91 ASN A C 1
ATOM 730 O O . ASN A 1 91 ? 11.130 17.599 -17.169 1.00 71.38 91 ASN A O 1
ATOM 734 N N . PRO A 1 92 ? 10.589 19.409 -15.946 1.00 76.56 92 PRO A N 1
ATOM 735 C CA . PRO A 1 92 ? 9.967 18.642 -14.874 1.00 76.56 92 PRO A CA 1
ATOM 736 C C . PRO A 1 92 ? 8.599 18.119 -15.323 1.00 76.56 92 PRO A C 1
ATOM 738 O O . PRO A 1 92 ? 7.786 18.873 -15.859 1.00 76.56 92 PRO A O 1
ATOM 741 N N . THR A 1 93 ? 8.301 16.845 -15.061 1.00 76.44 93 THR A N 1
ATOM 742 C CA . THR A 1 93 ? 6.948 16.319 -15.289 1.00 76.44 93 THR A CA 1
ATOM 743 C C . THR A 1 93 ? 5.927 16.936 -14.325 1.00 76.44 93 THR A C 1
ATOM 745 O O . THR A 1 93 ? 6.260 17.635 -13.359 1.00 76.44 93 THR A O 1
ATOM 748 N N . ARG A 1 94 ? 4.648 16.595 -14.538 1.00 79.75 94 ARG A N 1
ATOM 749 C CA . ARG A 1 94 ? 3.592 16.770 -13.530 1.00 79.75 94 ARG A CA 1
ATOM 750 C C . ARG A 1 94 ? 4.036 16.189 -12.178 1.00 79.75 94 ARG A C 1
ATOM 752 O O . ARG A 1 94 ? 4.800 15.224 -12.123 1.00 79.75 94 ARG A O 1
ATOM 759 N N . PHE A 1 95 ? 3.545 16.795 -11.098 1.00 82.69 95 PHE A N 1
ATOM 760 C CA . PHE A 1 95 ? 3.755 16.300 -9.739 1.00 82.69 95 PHE A CA 1
ATOM 761 C C . PHE A 1 95 ? 3.031 14.964 -9.549 1.00 82.69 95 PHE A C 1
ATOM 763 O O . PHE A 1 95 ? 1.842 14.863 -9.844 1.00 82.69 95 PHE A O 1
ATOM 770 N N . MET A 1 96 ? 3.746 13.976 -9.023 1.00 83.69 96 MET A N 1
ATOM 771 C CA . MET A 1 96 ? 3.235 12.659 -8.660 1.00 83.69 96 MET A CA 1
ATOM 772 C C . MET A 1 96 ? 3.558 12.367 -7.194 1.00 83.69 96 MET A C 1
ATOM 774 O O . MET A 1 96 ? 4.563 12.835 -6.651 1.00 83.69 96 MET A O 1
ATOM 778 N N . LEU A 1 97 ? 2.681 11.597 -6.553 1.00 87.62 97 LEU A N 1
ATOM 779 C CA . LEU A 1 97 ? 2.895 11.093 -5.200 1.00 87.62 97 LEU A CA 1
ATOM 780 C C . LEU A 1 97 ? 4.016 10.046 -5.201 1.00 87.62 97 LEU A C 1
ATOM 782 O O . LEU A 1 97 ? 4.157 9.267 -6.148 1.00 87.62 97 LEU A O 1
ATOM 786 N N . LEU A 1 98 ? 4.800 10.019 -4.125 1.00 91.31 98 LEU A N 1
ATOM 787 C CA . LEU A 1 98 ? 5.753 8.944 -3.882 1.00 91.31 98 LEU A CA 1
ATOM 788 C C . LEU A 1 98 ? 5.043 7.750 -3.239 1.00 91.31 98 LEU A C 1
ATOM 790 O O . LEU A 1 98 ? 4.130 7.926 -2.429 1.00 91.31 98 LEU A O 1
ATOM 794 N N . GLN A 1 99 ? 5.541 6.538 -3.479 1.00 90.62 99 GLN A N 1
ATOM 795 C CA . GLN A 1 99 ? 5.125 5.347 -2.721 1.00 90.62 99 GLN A CA 1
ATOM 796 C C . GLN A 1 99 ? 5.282 5.556 -1.197 1.00 90.62 99 GLN A C 1
ATOM 798 O O . GLN A 1 99 ? 4.448 5.121 -0.395 1.00 90.62 99 GLN A O 1
ATOM 803 N N . SER A 1 100 ? 6.326 6.283 -0.784 1.00 91.06 100 SER A N 1
ATOM 804 C CA . SER A 1 100 ? 6.575 6.660 0.613 1.00 91.06 100 SER A CA 1
ATOM 805 C C . SER A 1 100 ? 5.534 7.638 1.180 1.00 91.06 100 SER A C 1
ATOM 807 O O . SER A 1 100 ? 5.193 7.533 2.359 1.00 91.06 100 SER A O 1
ATOM 809 N N . ASP A 1 101 ? 4.957 8.531 0.366 1.00 91.88 101 ASP A N 1
ATOM 810 C CA . ASP A 1 101 ? 3.848 9.395 0.799 1.00 91.88 101 ASP A CA 1
ATOM 811 C C . ASP A 1 101 ? 2.597 8.562 1.092 1.00 91.88 101 ASP A C 1
ATOM 813 O O . ASP A 1 101 ? 1.980 8.710 2.146 1.00 91.88 101 ASP A O 1
ATOM 817 N N . VAL A 1 102 ? 2.236 7.660 0.171 1.00 91.00 102 VAL A N 1
ATOM 818 C CA . VAL A 1 102 ? 1.017 6.841 0.262 1.00 91.00 102 VAL A CA 1
ATOM 819 C C . VAL A 1 102 ? 1.077 5.903 1.465 1.00 91.00 102 VAL A C 1
ATOM 821 O O . VAL A 1 102 ? 0.133 5.841 2.254 1.00 91.00 102 VAL A O 1
ATOM 824 N N . THR A 1 103 ? 2.208 5.221 1.662 1.00 90.94 103 THR A N 1
ATOM 825 C CA . THR A 1 103 ? 2.432 4.361 2.839 1.00 90.94 103 THR A CA 1
ATOM 826 C C . THR A 1 103 ? 2.424 5.148 4.154 1.00 90.94 103 THR A C 1
ATOM 828 O O . THR A 1 103 ? 1.884 4.659 5.150 1.00 90.94 103 THR A O 1
ATOM 831 N N . THR A 1 104 ? 2.931 6.385 4.169 1.00 92.00 104 THR A N 1
ATOM 832 C CA . THR A 1 104 ? 2.880 7.275 5.345 1.00 92.00 104 THR A CA 1
ATOM 833 C C . THR A 1 104 ? 1.455 7.759 5.634 1.00 92.00 104 THR A C 1
ATOM 835 O O . THR A 1 104 ? 1.015 7.739 6.787 1.00 92.00 104 THR A O 1
ATOM 838 N N . LEU A 1 105 ? 0.695 8.142 4.604 1.00 91.62 105 LEU A N 1
ATOM 839 C CA . LEU A 1 105 ? -0.701 8.573 4.725 1.00 91.62 105 LEU A CA 1
ATOM 840 C C . LEU A 1 105 ? -1.599 7.424 5.209 1.00 91.62 105 LEU A C 1
ATOM 842 O O . LEU A 1 105 ? -2.388 7.606 6.135 1.00 91.62 105 LEU A O 1
ATOM 846 N N . LEU A 1 106 ? -1.420 6.214 4.670 1.00 91.38 106 LEU A N 1
ATOM 847 C CA . LEU A 1 106 ? -2.115 5.014 5.143 1.00 91.38 106 LEU A CA 1
ATOM 848 C C . LEU A 1 106 ? -1.763 4.694 6.606 1.00 91.38 106 LEU A C 1
ATOM 850 O O . LEU A 1 106 ? -2.652 4.468 7.429 1.00 91.38 106 LEU A O 1
ATOM 854 N N . SER A 1 107 ? -0.475 4.729 6.960 1.00 91.56 107 SER A N 1
ATOM 855 C CA . SER A 1 107 ? -0.012 4.431 8.324 1.00 91.56 107 SER A CA 1
ATOM 856 C C . SER A 1 107 ? -0.527 5.440 9.356 1.00 91.56 107 SER A C 1
ATOM 858 O O . SER A 1 107 ? -0.931 5.057 10.456 1.00 91.56 107 SER A O 1
ATOM 860 N N . THR A 1 108 ? -0.566 6.729 9.005 1.00 93.06 108 THR A N 1
ATOM 861 C CA . THR A 1 108 ? -1.113 7.785 9.873 1.00 93.06 108 THR A CA 1
ATOM 862 C C . THR A 1 108 ? -2.635 7.695 9.996 1.00 93.06 108 THR A C 1
ATOM 864 O O . THR A 1 108 ? -3.149 7.788 11.111 1.00 93.06 108 THR A O 1
ATOM 867 N N . ALA A 1 109 ? -3.363 7.402 8.913 1.00 91.50 109 ALA A N 1
ATOM 868 C CA . ALA A 1 109 ? -4.806 7.161 8.968 1.00 91.50 109 ALA A CA 1
ATOM 869 C C . ALA A 1 109 ? -5.165 5.955 9.864 1.00 91.50 109 ALA A C 1
ATOM 871 O O . ALA A 1 109 ? -6.068 6.047 10.699 1.00 91.50 109 ALA A O 1
ATOM 872 N N . LEU A 1 110 ? -4.404 4.856 9.779 1.00 90.50 110 LEU A N 1
ATOM 873 C CA . LEU A 1 110 ? -4.551 3.690 10.660 1.00 90.50 110 LEU A CA 1
ATOM 874 C C . LEU A 1 110 ? -4.218 4.002 12.129 1.00 90.50 110 LEU A C 1
ATOM 876 O O . LEU A 1 110 ? -4.865 3.471 13.036 1.00 90.50 110 LEU A O 1
ATOM 880 N N . ALA A 1 111 ? -3.247 4.882 12.392 1.00 90.94 111 ALA A N 1
ATOM 881 C CA . ALA A 1 111 ? -2.949 5.354 13.744 1.00 90.94 111 ALA A CA 1
ATOM 882 C C . ALA A 1 111 ? -4.102 6.194 14.331 1.00 90.94 111 ALA A C 1
ATOM 884 O O . ALA A 1 111 ? -4.473 5.994 15.489 1.00 90.94 111 ALA A O 1
ATOM 885 N N . VAL A 1 112 ? -4.727 7.069 13.531 1.00 90.81 112 VAL A N 1
ATOM 886 C CA . VAL A 1 112 ? -5.925 7.827 13.938 1.00 90.81 112 VAL A CA 1
ATOM 887 C C . VAL A 1 112 ? -7.112 6.890 14.187 1.00 90.81 112 VAL A C 1
ATOM 889 O O . VAL A 1 112 ? -7.770 7.006 15.220 1.00 90.81 112 VAL A O 1
ATOM 892 N N . LEU A 1 113 ? -7.349 5.908 13.309 1.00 89.88 113 LEU A N 1
ATOM 893 C CA . LEU A 1 113 ? -8.418 4.913 13.461 1.00 89.88 113 LEU A CA 1
ATOM 894 C C . LEU A 1 113 ? -8.286 4.106 14.768 1.00 89.88 113 LEU A C 1
ATOM 896 O O . LEU A 1 113 ? -9.276 3.904 15.480 1.00 89.88 113 LEU A O 1
ATOM 900 N N . ARG A 1 114 ? -7.055 3.702 15.117 1.00 88.19 114 ARG A N 1
ATOM 901 C CA . ARG A 1 114 ? -6.713 3.062 16.400 1.00 88.19 114 ARG A CA 1
ATOM 902 C C . ARG A 1 114 ? -6.926 3.989 17.598 1.00 88.19 114 ARG A C 1
ATOM 904 O O . ARG A 1 114 ? -7.432 3.533 18.620 1.00 88.19 114 ARG A O 1
ATOM 911 N N . LEU A 1 115 ? -6.583 5.275 17.489 1.00 89.38 115 LEU A N 1
ATOM 912 C CA . LEU A 1 115 ? -6.794 6.253 18.564 1.00 89.38 115 LEU A CA 1
ATOM 913 C C . LEU A 1 115 ? -8.290 6.462 18.841 1.00 89.38 115 LEU A C 1
ATOM 915 O O . LEU A 1 115 ? -8.702 6.406 19.998 1.00 89.38 115 LEU A O 1
ATOM 919 N N . VAL A 1 116 ? -9.113 6.612 17.795 1.00 88.31 116 VAL A N 1
ATOM 920 C CA . VAL A 1 116 ? -10.581 6.699 17.919 1.00 88.31 116 VAL A CA 1
ATOM 921 C C . VAL A 1 116 ? -11.146 5.454 18.614 1.00 88.31 116 VAL A C 1
ATOM 923 O O . VAL A 1 116 ? -11.936 5.585 19.551 1.00 88.31 116 VAL A O 1
ATOM 926 N N . ALA A 1 117 ? -10.694 4.256 18.222 1.00 87.38 117 ALA A N 1
ATOM 927 C CA . ALA A 1 117 ? -11.089 3.011 18.879 1.00 87.38 117 ALA A CA 1
ATOM 928 C C . ALA A 1 117 ? -10.687 2.994 20.366 1.00 87.38 117 ALA A C 1
ATOM 930 O O . ALA A 1 117 ? -11.535 2.778 21.228 1.00 87.38 117 ALA A O 1
ATOM 931 N N . ALA A 1 118 ? -9.427 3.291 20.698 1.00 86.00 118 ALA A N 1
ATOM 932 C CA . ALA A 1 118 ? -8.945 3.308 22.081 1.00 86.00 118 ALA A CA 1
ATOM 933 C C . ALA A 1 118 ? -9.718 4.306 22.972 1.00 86.00 118 ALA A C 1
ATOM 935 O O . ALA A 1 118 ? -10.076 3.979 24.107 1.00 86.00 118 ALA A O 1
ATOM 936 N N . CYS A 1 119 ? -10.041 5.492 22.444 1.00 86.69 119 CYS A N 1
ATOM 937 C CA . CYS A 1 119 ? -10.846 6.502 23.136 1.00 86.69 119 CYS A CA 1
ATOM 938 C C . CYS A 1 119 ? -12.287 6.048 23.432 1.00 86.69 119 CYS A C 1
ATOM 940 O O . CYS A 1 119 ? -12.856 6.481 24.434 1.00 86.69 119 CYS A O 1
ATOM 942 N N . TRP A 1 120 ? -12.872 5.172 22.610 1.00 86.00 120 TRP A N 1
ATOM 943 C CA . TRP A 1 120 ? -14.186 4.564 22.861 1.00 86.00 120 TRP A CA 1
ATOM 944 C C . TRP A 1 120 ? -14.109 3.378 23.833 1.00 86.00 120 TRP A C 1
ATOM 946 O O . TRP A 1 120 ? -14.929 3.245 24.746 1.00 86.00 120 TRP A O 1
ATOM 956 N N . LEU A 1 121 ? -13.091 2.534 23.662 1.00 84.44 121 LEU A N 1
ATOM 957 C CA . LEU A 1 121 ? -12.950 1.268 24.375 1.00 84.44 121 LEU A CA 1
ATOM 958 C C . LEU A 1 121 ? -12.587 1.429 25.852 1.00 84.44 121 LEU A C 1
ATOM 960 O O . LEU A 1 121 ? -13.048 0.632 26.665 1.00 84.44 121 LEU A O 1
ATOM 964 N N . GLY A 1 122 ? -11.836 2.468 26.233 1.00 85.25 122 GLY A N 1
ATOM 965 C CA . GLY A 1 122 ? -11.559 2.768 27.644 1.00 85.25 122 GLY A CA 1
ATOM 966 C C . GLY A 1 122 ? -12.844 2.968 28.472 1.00 85.25 122 GLY A C 1
ATOM 967 O O . GLY A 1 122 ? -13.087 2.207 29.413 1.00 85.25 122 GLY A O 1
ATOM 968 N N . PRO A 1 123 ? -13.713 3.936 28.114 1.00 85.50 123 PRO A N 1
ATOM 969 C CA . PRO A 1 123 ? -15.019 4.129 28.746 1.00 85.50 123 PRO A CA 1
ATOM 970 C C . PRO A 1 123 ? -15.950 2.910 28.674 1.00 85.50 123 PRO A C 1
ATOM 972 O O . PRO A 1 123 ? -16.693 2.665 29.627 1.00 85.50 123 PRO A O 1
ATOM 975 N N . LEU A 1 124 ? -15.917 2.143 27.577 1.00 83.12 124 LEU A N 1
ATOM 976 C CA . LEU A 1 124 ? -16.713 0.920 27.423 1.00 83.12 124 LEU A CA 1
ATOM 977 C C . LEU A 1 124 ? -16.263 -0.162 28.420 1.00 83.12 124 LEU A C 1
ATOM 979 O O . LEU A 1 124 ? -17.067 -0.626 29.226 1.00 83.12 124 LEU A O 1
ATOM 983 N N . CYS A 1 125 ? -14.967 -0.486 28.432 1.00 82.81 125 CYS A N 1
ATOM 984 C CA . CYS A 1 125 ? -14.339 -1.436 29.351 1.00 82.81 125 CYS A CA 1
ATOM 985 C C . CYS A 1 125 ? -14.610 -1.075 30.821 1.00 82.81 125 CYS A C 1
ATOM 987 O O . CYS A 1 125 ? -15.024 -1.926 31.606 1.00 82.81 125 CYS A O 1
ATOM 989 N N . TRP A 1 126 ? -14.473 0.205 31.180 1.00 85.56 126 TRP A N 1
ATOM 990 C CA . TRP A 1 126 ? -14.746 0.705 32.530 1.00 85.56 126 TRP A CA 1
ATOM 991 C C . TRP A 1 126 ? -16.207 0.486 32.965 1.00 85.56 126 TRP A C 1
ATOM 993 O O . TRP A 1 126 ? -16.471 0.079 34.098 1.00 85.56 126 TRP A O 1
ATOM 1003 N N . ARG A 1 127 ? -17.173 0.674 32.053 1.00 85.25 127 ARG A N 1
ATOM 1004 C CA . ARG A 1 127 ? -18.590 0.352 32.307 1.00 85.25 127 ARG A CA 1
ATOM 1005 C C . ARG A 1 127 ? -18.819 -1.155 32.431 1.00 85.25 127 ARG A C 1
ATOM 1007 O O . ARG A 1 127 ? -19.512 -1.577 33.354 1.00 85.25 127 ARG A O 1
ATOM 1014 N N . CYS A 1 128 ? -18.214 -1.966 31.562 1.00 81.19 128 CYS A N 1
ATOM 1015 C CA . CYS A 1 128 ? -18.280 -3.427 31.646 1.00 81.19 128 CYS A CA 1
ATOM 1016 C C . CYS A 1 128 ? -17.722 -3.952 32.980 1.00 81.19 128 CYS A C 1
ATOM 1018 O O . CYS A 1 128 ? -18.350 -4.805 33.602 1.00 81.19 128 CYS A O 1
ATOM 1020 N N . ALA A 1 129 ? -16.607 -3.396 33.467 1.00 81.88 129 ALA A N 1
ATOM 1021 C CA . ALA A 1 129 ? -16.021 -3.746 34.759 1.00 81.88 129 ALA A CA 1
ATOM 1022 C C . ALA A 1 129 ? -16.981 -3.468 35.932 1.00 81.88 129 ALA A C 1
ATOM 1024 O O . ALA A 1 129 ? -17.176 -4.340 36.778 1.00 81.88 129 ALA A O 1
ATOM 1025 N N . PHE A 1 130 ? -17.650 -2.307 35.960 1.00 84.25 130 PHE A N 1
ATOM 1026 C CA . PHE A 1 130 ? -18.673 -2.017 36.977 1.00 84.25 130 PHE A CA 1
ATOM 1027 C C . PHE A 1 130 ? -19.921 -2.905 36.862 1.00 84.25 130 PHE A C 1
ATOM 1029 O O . PHE A 1 130 ? -20.489 -3.295 37.884 1.00 84.25 130 PHE A O 1
ATOM 1036 N N . ILE A 1 131 ? -20.352 -3.250 35.645 1.00 83.06 131 ILE A N 1
ATOM 1037 C CA . ILE A 1 131 ? -21.480 -4.168 35.431 1.00 83.06 131 ILE A CA 1
ATOM 1038 C C . ILE A 1 131 ? -21.133 -5.568 35.954 1.00 83.06 131 ILE A C 1
ATOM 1040 O O . ILE A 1 131 ? -21.947 -6.162 36.661 1.00 83.06 131 ILE A O 1
ATOM 1044 N N . LEU A 1 132 ? -19.924 -6.074 35.690 1.00 78.38 132 LEU A N 1
ATOM 1045 C CA . LEU A 1 132 ? -19.438 -7.338 36.254 1.00 78.38 132 LEU A CA 1
ATOM 1046 C C . LEU A 1 132 ? -19.368 -7.288 37.789 1.00 78.38 132 LEU A C 1
ATOM 1048 O O . LEU A 1 132 ? -19.886 -8.190 38.447 1.00 78.38 132 LEU A O 1
ATOM 1052 N N . LEU A 1 133 ? -18.820 -6.207 38.358 1.00 83.19 133 LEU A N 1
ATOM 1053 C CA . LEU A 1 133 ? -18.770 -5.981 39.808 1.00 83.19 133 LEU A CA 1
ATOM 1054 C C . LEU A 1 133 ? -20.173 -6.101 40.438 1.00 83.19 133 LEU A C 1
ATOM 1056 O O . LEU A 1 133 ? -20.362 -6.856 41.390 1.00 83.19 133 LEU A O 1
ATOM 1060 N N . LYS A 1 134 ? -21.177 -5.427 39.854 1.00 83.94 134 LYS A N 1
ATOM 1061 C CA . LYS A 1 134 ? -22.565 -5.410 40.353 1.00 83.94 134 LYS A CA 1
ATOM 1062 C C . LYS A 1 134 ? -23.335 -6.719 40.123 1.00 83.94 134 LYS A C 1
ATOM 1064 O O . LYS A 1 134 ? -24.162 -7.079 40.952 1.00 83.94 134 LYS A O 1
ATOM 1069 N N . THR A 1 135 ? -23.130 -7.406 38.997 1.00 80.12 135 THR A N 1
ATOM 1070 C CA . THR A 1 135 ? -23.991 -8.539 38.571 1.00 80.12 135 THR A CA 1
ATOM 1071 C C . THR A 1 135 ? -23.423 -9.927 38.875 1.00 80.12 135 THR A C 1
ATOM 1073 O O . THR A 1 135 ? -24.172 -10.913 38.905 1.00 80.12 135 THR A O 1
ATOM 1076 N N . VAL A 1 136 ? -22.113 -10.017 39.113 1.00 75.94 136 VAL A N 1
ATOM 1077 C CA . VAL A 1 136 ? -21.403 -11.261 39.455 1.00 75.94 136 VAL A CA 1
ATOM 1078 C C . VAL A 1 136 ? -20.982 -11.279 40.931 1.00 75.94 136 VAL A C 1
ATOM 1080 O O . VAL A 1 136 ? -20.746 -12.354 41.470 1.00 75.94 136 VAL A O 1
ATOM 1083 N N . GLY A 1 137 ? -20.914 -10.121 41.603 1.00 79.38 137 GLY A N 1
ATOM 1084 C CA . GLY A 1 137 ? -20.322 -10.013 42.945 1.00 79.38 137 GLY A CA 1
ATOM 1085 C C . GLY A 1 137 ? -18.795 -10.151 42.926 1.00 79.38 137 GLY A C 1
ATOM 1086 O O . GLY A 1 137 ? -18.186 -10.546 43.917 1.00 79.38 137 GLY A O 1
ATOM 1087 N N . LEU A 1 138 ? -18.185 -9.867 41.769 1.00 75.12 138 LEU A N 1
ATOM 1088 C CA . LEU A 1 138 ? -16.754 -9.998 41.503 1.00 75.12 138 LEU A CA 1
ATOM 1089 C C . LEU A 1 138 ? -15.959 -9.164 42.518 1.00 75.12 138 LEU A C 1
ATOM 1091 O O . LEU A 1 138 ? -16.178 -7.960 42.644 1.00 75.12 138 LEU A O 1
ATOM 1095 N N . THR A 1 139 ? -15.044 -9.783 43.265 1.00 80.94 139 THR A N 1
ATOM 1096 C CA . THR A 1 139 ? -14.322 -9.070 44.331 1.00 80.94 139 THR A CA 1
ATOM 1097 C C . THR A 1 139 ? -13.359 -8.047 43.723 1.00 80.94 139 THR A C 1
ATOM 1099 O O . THR A 1 139 ? -12.699 -8.339 42.725 1.00 80.94 139 THR A O 1
ATOM 1102 N N . GLN A 1 140 ? -13.184 -6.872 44.342 1.00 81.19 140 GLN A N 1
ATOM 1103 C CA . GLN A 1 140 ? -12.237 -5.854 43.851 1.00 81.19 140 GLN A CA 1
ATOM 1104 C C . GLN A 1 140 ? -10.810 -6.413 43.669 1.00 81.19 140 GLN A C 1
ATOM 1106 O O . GLN A 1 140 ? -10.125 -6.061 42.711 1.00 81.19 140 GLN A O 1
ATOM 1111 N N . PHE A 1 141 ? -10.393 -7.340 44.539 1.00 81.75 141 PHE A N 1
ATOM 1112 C CA . PHE A 1 141 ? -9.133 -8.079 44.416 1.00 81.75 141 PHE A CA 1
ATOM 1113 C C . PHE A 1 141 ? -9.058 -8.940 43.142 1.00 81.75 141 PHE A C 1
ATOM 1115 O O . PHE A 1 141 ? -8.048 -8.916 42.445 1.00 81.75 141 PHE A O 1
ATOM 1122 N N . GLN A 1 142 ? -10.130 -9.661 42.798 1.00 79.12 142 GLN A N 1
ATOM 1123 C CA . GLN A 1 142 ? -10.201 -10.456 41.568 1.00 79.12 142 GLN A CA 1
ATOM 1124 C C . GLN A 1 142 ? -10.153 -9.557 40.327 1.00 79.12 142 GLN A C 1
ATOM 1126 O O . GLN A 1 142 ? -9.388 -9.841 39.413 1.00 79.12 142 GLN A O 1
ATOM 1131 N N . LEU A 1 143 ? -10.889 -8.437 40.316 1.00 79.06 143 LEU A N 1
ATOM 1132 C CA . LEU A 1 143 ? -10.844 -7.465 39.216 1.00 79.06 143 LEU A CA 1
ATOM 1133 C C . LEU A 1 143 ? -9.440 -6.859 39.039 1.00 79.06 143 LEU A C 1
ATOM 1135 O O . LEU A 1 143 ? -8.952 -6.756 37.915 1.00 79.06 143 LEU A O 1
ATOM 1139 N N . HIS A 1 144 ? -8.767 -6.503 40.137 1.00 81.81 144 HIS A N 1
ATOM 1140 C CA . HIS A 1 144 ? -7.380 -6.031 40.110 1.00 81.81 144 HIS A CA 1
ATOM 1141 C C . HIS A 1 144 ? -6.421 -7.100 39.557 1.00 81.81 144 HIS A C 1
ATOM 1143 O O . HIS A 1 144 ? -5.553 -6.782 38.747 1.00 81.81 144 HIS A O 1
ATOM 1149 N N . THR A 1 145 ? -6.608 -8.368 39.930 1.00 81.00 145 THR A N 1
ATOM 1150 C CA . THR A 1 145 ? -5.848 -9.505 39.389 1.00 81.00 145 THR A CA 1
ATOM 1151 C C . THR A 1 145 ? -6.093 -9.684 37.885 1.00 81.00 145 THR A C 1
ATOM 1153 O O . THR A 1 145 ? -5.122 -9.735 37.133 1.00 81.00 145 THR A O 1
ATOM 1156 N N . THR A 1 146 ? -7.343 -9.654 37.406 1.00 79.00 146 THR A N 1
ATOM 1157 C CA . THR A 1 146 ? -7.658 -9.673 35.961 1.00 79.00 146 THR A CA 1
ATOM 1158 C C . THR A 1 146 ? -6.938 -8.551 35.207 1.00 79.00 146 THR A C 1
ATOM 1160 O O . THR A 1 146 ? -6.334 -8.793 34.166 1.00 79.00 146 THR A O 1
ATOM 1163 N N . ILE A 1 147 ? -6.950 -7.324 35.742 1.00 79.31 147 ILE A N 1
ATOM 1164 C CA . ILE A 1 147 ? -6.293 -6.162 35.120 1.00 79.31 147 ILE A CA 1
ATOM 1165 C C . ILE A 1 147 ? -4.760 -6.296 35.140 1.00 79.31 147 ILE A C 1
ATOM 1167 O O . ILE A 1 147 ? -4.103 -5.900 34.181 1.00 79.31 147 ILE A O 1
ATOM 1171 N N . ARG A 1 148 ? -4.179 -6.852 36.212 1.00 79.44 148 ARG A N 1
ATOM 1172 C CA . ARG A 1 148 ? -2.721 -6.982 36.378 1.00 79.44 148 ARG A CA 1
ATOM 1173 C C . ARG A 1 148 ? -2.108 -8.106 35.540 1.00 79.44 148 ARG A C 1
ATOM 1175 O O . ARG A 1 148 ? -0.975 -7.957 35.095 1.00 79.44 148 ARG A O 1
ATOM 1182 N N . TYR A 1 149 ? -2.824 -9.216 35.360 1.00 78.12 149 TYR A N 1
ATOM 1183 C CA . TYR A 1 149 ? -2.313 -10.415 34.683 1.00 78.12 149 TYR A CA 1
ATOM 1184 C C . TYR A 1 149 ? -2.922 -10.652 33.291 1.00 78.12 149 TYR A C 1
ATOM 1186 O O . TYR A 1 149 ? -2.474 -11.547 32.584 1.00 78.12 149 TYR A O 1
ATOM 1194 N N . GLY A 1 150 ? -3.944 -9.890 32.886 1.00 67.81 150 GLY A N 1
ATOM 1195 C CA . GLY A 1 150 ? -4.590 -9.990 31.568 1.00 67.81 150 GLY A CA 1
ATOM 1196 C C . GLY A 1 150 ? -5.476 -11.226 31.359 1.00 67.81 150 GLY A C 1
ATOM 1197 O O . GLY A 1 150 ? -6.249 -11.264 30.405 1.00 67.81 150 GLY A O 1
ATOM 1198 N N . VAL A 1 151 ? -5.407 -12.221 32.248 1.00 74.00 151 VAL A N 1
ATOM 1199 C CA . VAL A 1 151 ? -6.205 -13.452 32.175 1.00 74.00 151 VAL A CA 1
ATOM 1200 C C . VAL A 1 151 ? -7.623 -13.196 32.709 1.00 74.00 151 VAL A C 1
ATOM 1202 O O . VAL A 1 151 ? -7.769 -12.840 33.882 1.00 74.00 151 VAL A O 1
ATOM 1205 N N . PRO A 1 152 ? -8.688 -13.399 31.909 1.00 65.00 152 PRO A N 1
ATOM 1206 C CA . PRO A 1 152 ? -10.057 -13.319 32.404 1.00 65.00 152 PRO A CA 1
ATOM 1207 C C . PRO A 1 152 ? -10.354 -14.512 33.321 1.00 65.00 152 PRO A C 1
ATOM 1209 O O . PRO A 1 152 ? -10.396 -15.655 32.867 1.00 65.00 152 PRO A O 1
ATOM 1212 N N . LEU A 1 153 ? -10.596 -14.261 34.613 1.00 66.06 153 LEU A N 1
ATOM 1213 C CA . LEU A 1 153 ? -11.064 -15.309 35.523 1.00 66.06 153 LEU A CA 1
ATOM 1214 C C . LEU A 1 153 ? -12.445 -15.812 35.073 1.00 66.06 153 LEU A C 1
ATOM 1216 O O . LEU A 1 153 ? -13.438 -15.087 35.151 1.00 66.06 153 LEU A O 1
ATOM 1220 N N . ILE A 1 154 ? -12.502 -17.068 34.628 1.00 65.56 154 ILE A N 1
ATOM 1221 C CA . ILE A 1 154 ? -13.747 -17.747 34.258 1.00 65.56 154 ILE A CA 1
ATOM 1222 C C . ILE A 1 154 ? -14.591 -17.930 35.535 1.00 65.56 154 ILE A C 1
ATOM 1224 O O . ILE A 1 154 ? -14.110 -18.539 36.494 1.00 65.56 154 ILE A O 1
ATOM 1228 N N . PRO A 1 155 ? -15.835 -17.415 35.598 1.00 61.62 155 PRO A N 1
ATOM 1229 C CA . PRO A 1 155 ? -16.654 -17.519 36.799 1.00 61.62 155 PRO A CA 1
ATOM 1230 C C . PRO A 1 155 ? -17.109 -18.968 37.019 1.00 61.62 155 PRO A C 1
ATOM 1232 O O . PRO A 1 155 ? -17.894 -19.512 36.246 1.00 61.62 155 PRO A O 1
ATOM 1235 N N . THR A 1 156 ? -16.671 -19.575 38.123 1.00 63.44 156 THR A N 1
ATOM 1236 C CA . THR A 1 156 ? -16.938 -20.986 38.476 1.00 63.44 156 THR A CA 1
ATOM 1237 C C . THR A 1 156 ? -18.405 -21.305 38.798 1.00 63.44 156 THR A C 1
ATOM 1239 O O . THR A 1 156 ? -18.758 -22.468 38.962 1.00 63.44 156 THR A O 1
ATOM 1242 N N . ARG A 1 157 ? -19.283 -20.294 38.869 1.00 60.03 157 ARG A N 1
ATOM 1243 C CA . ARG A 1 157 ? -20.735 -20.429 39.085 1.00 60.03 157 ARG A CA 1
ATOM 1244 C C . ARG A 1 157 ? -21.542 -19.874 37.905 1.00 60.03 157 ARG A C 1
ATOM 1246 O O . ARG A 1 157 ? -22.233 -18.868 38.044 1.00 60.03 157 ARG A O 1
ATOM 1253 N N . GLY A 1 158 ? -21.462 -20.563 36.767 1.00 65.19 158 GLY A N 1
ATOM 1254 C CA . GLY A 1 158 ? -22.330 -20.361 35.602 1.00 65.19 158 GLY A CA 1
ATOM 1255 C C . GLY A 1 158 ? -22.034 -19.101 34.777 1.00 65.19 158 GLY A C 1
ATOM 1256 O O . GLY A 1 158 ? -22.055 -17.972 35.270 1.00 65.19 158 GLY A O 1
ATOM 1257 N N . LEU A 1 159 ? -21.820 -19.279 33.471 1.00 67.19 159 LEU A N 1
ATOM 1258 C CA . LEU A 1 159 ? -21.652 -18.174 32.524 1.00 67.19 159 LEU A CA 1
ATOM 1259 C C . LEU A 1 159 ? -22.991 -17.463 32.263 1.00 67.19 159 LEU A C 1
ATOM 1261 O O . LEU A 1 159 ? -23.697 -17.749 31.300 1.00 67.19 159 LEU A O 1
ATOM 1265 N N . LYS A 1 160 ? -23.332 -16.496 33.125 1.00 79.31 160 LYS A N 1
ATOM 1266 C CA . LYS A 1 160 ? -24.431 -15.546 32.884 1.00 79.31 160 LYS A CA 1
ATOM 1267 C C . LYS A 1 160 ? -24.221 -14.835 31.540 1.00 79.31 160 LYS A C 1
ATOM 1269 O O . LYS A 1 160 ? -23.102 -14.422 31.235 1.00 79.31 160 LYS A O 1
ATOM 1274 N N . THR A 1 161 ? -25.298 -14.577 30.795 1.00 79.81 161 THR A N 1
ATOM 1275 C CA . THR A 1 161 ? -25.274 -13.932 29.463 1.00 79.81 161 THR A CA 1
ATOM 1276 C C . THR A 1 161 ? -24.474 -12.623 29.431 1.00 79.81 161 THR A C 1
ATOM 1278 O O . THR A 1 161 ? -23.768 -12.345 28.468 1.00 79.81 161 THR A O 1
ATOM 1281 N N . ILE A 1 162 ? -24.509 -11.845 30.519 1.00 76.56 162 ILE A N 1
ATOM 1282 C CA . ILE A 1 162 ? -23.744 -10.597 30.676 1.00 76.56 162 ILE A CA 1
ATOM 1283 C C . ILE A 1 162 ? -22.224 -10.843 30.600 1.00 76.56 162 ILE A C 1
ATOM 1285 O O . ILE A 1 162 ? -21.513 -10.062 29.971 1.00 76.56 162 ILE A O 1
ATOM 1289 N N . CYS A 1 163 ? -21.718 -11.939 31.177 1.00 74.12 163 CYS A N 1
ATOM 1290 C CA . CYS A 1 163 ? -20.304 -12.307 31.073 1.00 74.12 163 CYS A CA 1
ATOM 1291 C C . CYS A 1 163 ? -19.925 -12.683 29.637 1.00 74.12 163 CYS A C 1
ATOM 1293 O O . CYS A 1 163 ? -18.876 -12.250 29.171 1.00 74.12 163 CYS A O 1
ATOM 1295 N N . LEU A 1 164 ? -20.784 -13.420 28.919 1.00 79.81 164 LEU A N 1
ATOM 1296 C CA . LEU A 1 164 ? -20.561 -13.740 27.503 1.00 79.81 164 LEU A CA 1
ATOM 1297 C C . LEU A 1 164 ? -20.513 -12.477 26.635 1.00 79.81 164 LEU A C 1
ATOM 1299 O O . LEU A 1 164 ? -19.619 -12.359 25.805 1.00 79.81 164 LEU A O 1
ATOM 1303 N N . VAL A 1 165 ? -21.399 -11.501 26.862 1.00 80.81 165 VAL A N 1
ATOM 1304 C CA . VAL A 1 165 ? -21.378 -10.219 26.132 1.00 80.81 165 VAL A CA 1
ATOM 1305 C C . VAL A 1 165 ? -20.081 -9.442 26.391 1.00 80.81 165 VAL A C 1
ATOM 1307 O O . VAL A 1 165 ? -19.477 -8.942 25.446 1.00 80.81 165 VAL A O 1
ATOM 1310 N N . VAL A 1 166 ? -19.603 -9.364 27.640 1.00 79.19 166 VAL A N 1
ATOM 1311 C CA . VAL A 1 166 ? -18.329 -8.680 27.944 1.00 79.19 166 VAL A CA 1
ATOM 1312 C C . VAL A 1 166 ? -17.122 -9.438 27.372 1.00 79.19 166 VAL A C 1
ATOM 1314 O O . VAL A 1 166 ? -16.201 -8.805 26.855 1.00 79.19 166 VAL A O 1
ATOM 1317 N N . LEU A 1 167 ? -17.135 -10.775 27.406 1.00 77.75 167 LEU A N 1
ATOM 1318 C CA . LEU A 1 167 ? -16.093 -11.612 26.805 1.00 77.75 167 LEU A CA 1
ATOM 1319 C C . LEU A 1 167 ? -16.046 -11.436 25.278 1.00 77.75 167 LEU A C 1
ATOM 1321 O O . LEU A 1 167 ? -14.967 -11.256 24.721 1.00 77.75 167 LEU A O 1
ATOM 1325 N N . LEU A 1 168 ? -17.208 -11.418 24.616 1.00 81.19 168 LEU A N 1
ATOM 1326 C CA . LEU A 1 168 ? -17.343 -11.183 23.176 1.00 81.19 168 LEU A CA 1
ATOM 1327 C C . LEU A 1 168 ? -16.806 -9.800 22.784 1.00 81.19 168 LEU A C 1
ATOM 1329 O O . LEU A 1 168 ? -16.026 -9.690 21.843 1.00 81.19 168 LEU A O 1
ATOM 1333 N N . VAL A 1 169 ? -17.163 -8.752 23.537 1.00 80.81 169 VAL A N 1
ATOM 1334 C CA . VAL A 1 169 ? -16.632 -7.394 23.327 1.00 80.81 169 VAL A CA 1
ATOM 1335 C C . VAL A 1 169 ? -15.105 -7.375 23.460 1.00 80.81 169 VAL A C 1
ATOM 1337 O O . VAL A 1 169 ? -14.435 -6.797 22.610 1.00 80.81 169 VAL A O 1
ATOM 1340 N N . MET A 1 170 ? -14.532 -8.048 24.463 1.00 75.44 170 MET A N 1
ATOM 1341 C CA . MET A 1 170 ? -13.072 -8.158 24.603 1.00 75.44 170 MET A CA 1
ATOM 1342 C C . MET A 1 170 ? -12.416 -8.949 23.462 1.00 75.44 170 MET A C 1
ATOM 1344 O O . MET A 1 170 ? -11.368 -8.539 22.963 1.00 75.44 170 MET A O 1
ATOM 1348 N N . ALA A 1 171 ? -13.041 -10.033 22.997 1.00 79.31 171 ALA A N 1
ATOM 1349 C CA . ALA A 1 171 ? -12.550 -10.823 21.869 1.00 79.31 171 ALA A CA 1
ATOM 1350 C C . ALA A 1 171 ? -12.542 -10.023 20.553 1.00 79.31 171 ALA A C 1
ATOM 1352 O O . ALA A 1 171 ? -11.568 -10.089 19.809 1.00 79.31 171 ALA A O 1
ATOM 1353 N N . VAL A 1 172 ? -13.574 -9.208 20.297 1.00 79.00 172 VAL A N 1
ATOM 1354 C CA . VAL A 1 172 ? -13.658 -8.308 19.128 1.00 79.00 172 VAL A CA 1
ATOM 1355 C C . VAL A 1 172 ? -12.623 -7.172 19.193 1.00 79.00 172 VAL A C 1
ATOM 1357 O O . VAL A 1 172 ? -12.146 -6.705 18.161 1.00 79.00 172 VAL A O 1
ATOM 1360 N N . VAL A 1 173 ? -12.223 -6.746 20.394 1.00 76.50 173 VAL A N 1
ATOM 1361 C CA . VAL A 1 173 ? -11.183 -5.720 20.599 1.00 76.50 173 VAL A CA 1
ATOM 1362 C C . VAL A 1 173 ? -9.771 -6.251 20.350 1.00 76.50 173 VAL A C 1
ATOM 1364 O O . VAL A 1 173 ? -8.929 -5.525 19.818 1.00 76.50 173 VAL A O 1
ATOM 1367 N N . LEU A 1 174 ? -9.498 -7.505 20.708 1.00 77.06 174 LEU A N 1
ATOM 1368 C CA . LEU A 1 174 ? -8.171 -8.123 20.633 1.00 77.06 174 LEU A CA 1
ATOM 1369 C C . LEU A 1 174 ? -7.474 -7.983 19.251 1.00 77.06 174 LEU A C 1
ATOM 1371 O O . LEU A 1 174 ? -6.322 -7.531 19.228 1.00 77.06 174 LEU A O 1
ATOM 1375 N N . PRO A 1 175 ? -8.125 -8.246 18.092 1.00 76.69 175 PRO A N 1
ATOM 1376 C CA . PRO A 1 175 ? -7.492 -8.109 16.776 1.00 76.69 175 PRO A CA 1
ATOM 1377 C C . PRO A 1 175 ? -7.186 -6.665 16.342 1.00 76.69 175 PRO A C 1
ATOM 1379 O O . PRO A 1 175 ? -6.439 -6.488 15.381 1.00 76.69 175 PRO A O 1
ATOM 1382 N N . THR A 1 176 ? -7.669 -5.616 17.025 1.00 79.00 176 THR A N 1
ATOM 1383 C CA . THR A 1 176 ? -7.403 -4.208 16.628 1.00 79.00 176 THR A CA 1
ATOM 1384 C C . THR A 1 176 ? -5.911 -3.847 16.573 1.00 79.00 176 THR A C 1
ATOM 1386 O O . THR A 1 176 ? -5.493 -2.970 15.808 1.00 79.00 176 THR A O 1
ATOM 1389 N N . ASN A 1 177 ? -5.077 -4.569 17.325 1.00 78.50 177 ASN A N 1
ATOM 1390 C CA . ASN A 1 177 ? -3.623 -4.449 17.259 1.00 78.50 177 ASN A CA 1
ATOM 1391 C C . ASN A 1 177 ? -3.033 -5.090 15.989 1.00 78.50 177 ASN A C 1
ATOM 1393 O O . ASN A 1 177 ? -2.060 -4.569 15.449 1.00 78.50 177 ASN A O 1
ATOM 1397 N N . VAL A 1 178 ? -3.645 -6.159 15.475 1.00 84.31 178 VAL A N 1
ATOM 1398 C CA . VAL A 1 178 ? -3.165 -6.964 14.337 1.00 84.31 178 VAL A CA 1
ATOM 1399 C C . VAL A 1 178 ? -3.645 -6.415 12.983 1.00 84.31 178 VAL A C 1
ATOM 1401 O O . VAL A 1 178 ? -2.954 -6.570 11.981 1.00 84.31 178 VAL A O 1
ATOM 1404 N N . ILE A 1 179 ? -4.779 -5.703 12.941 1.00 83.62 179 ILE A N 1
ATOM 1405 C CA . ILE A 1 179 ? -5.373 -5.192 11.687 1.00 83.62 179 ILE A CA 1
ATOM 1406 C C . ILE A 1 179 ? -4.412 -4.308 10.873 1.00 83.62 179 ILE A C 1
ATOM 1408 O O . ILE A 1 179 ? -4.354 -4.452 9.657 1.00 83.62 179 ILE A O 1
ATOM 1412 N N . ALA A 1 180 ? -3.640 -3.411 11.499 1.00 83.94 180 ALA A N 1
ATOM 1413 C CA . ALA A 1 180 ? -2.769 -2.503 10.742 1.00 83.94 180 ALA A CA 1
ATOM 1414 C C . ALA A 1 180 ? -1.603 -3.210 10.014 1.00 83.94 180 ALA A C 1
ATOM 1416 O O . ALA A 1 180 ? -1.479 -2.983 8.815 1.00 83.94 180 ALA A O 1
ATOM 1417 N N . PRO A 1 181 ? -0.771 -4.070 10.649 1.00 84.62 181 PRO A N 1
ATOM 1418 C CA . PRO A 1 181 ? 0.256 -4.806 9.908 1.00 84.62 181 PRO A CA 1
ATOM 1419 C C . PRO A 1 181 ? -0.333 -5.760 8.858 1.00 84.62 181 PRO A C 1
ATOM 1421 O O . PRO A 1 181 ? 0.277 -5.917 7.806 1.00 84.62 181 PRO A O 1
ATOM 1424 N N . VAL A 1 182 ? -1.528 -6.326 9.081 1.00 87.12 182 VAL A N 1
ATOM 1425 C CA . VAL A 1 182 ? -2.236 -7.107 8.048 1.00 87.12 182 VAL A CA 1
ATOM 1426 C C . VAL A 1 182 ? -2.635 -6.227 6.858 1.00 87.12 182 VAL A C 1
ATOM 1428 O O . VAL A 1 182 ? -2.358 -6.595 5.721 1.00 87.12 182 VAL A O 1
ATOM 1431 N N . LEU A 1 183 ? -3.223 -5.046 7.089 1.00 84.75 183 LEU A N 1
ATOM 1432 C CA . LEU A 1 183 ? -3.631 -4.157 5.997 1.00 84.75 183 LEU A CA 1
ATOM 1433 C C . LEU A 1 183 ? -2.422 -3.588 5.242 1.00 84.75 183 LEU A C 1
ATOM 1435 O O . LEU A 1 183 ? -2.413 -3.621 4.016 1.00 84.75 183 LEU A O 1
ATOM 1439 N N . THR A 1 184 ? -1.374 -3.141 5.940 1.00 85.88 184 THR A N 1
ATOM 1440 C CA . THR A 1 184 ? -0.134 -2.686 5.290 1.00 85.88 184 THR A CA 1
ATOM 1441 C C . THR A 1 184 ? 0.539 -3.825 4.517 1.00 85.88 184 THR A C 1
ATOM 1443 O O . THR A 1 184 ? 1.023 -3.595 3.414 1.00 85.88 184 THR A O 1
ATOM 1446 N N . GLY A 1 185 ? 0.520 -5.054 5.045 1.00 86.12 185 GLY A N 1
ATOM 1447 C CA . GLY A 1 185 ? 1.026 -6.246 4.357 1.00 86.12 185 GLY A CA 1
ATOM 1448 C C . GLY A 1 185 ? 0.189 -6.690 3.151 1.00 86.12 185 GLY A C 1
ATOM 1449 O O . GLY A 1 185 ? 0.721 -7.347 2.263 1.00 86.12 185 GLY A O 1
ATOM 1450 N N . SER A 1 186 ? -1.091 -6.307 3.080 1.00 88.62 186 SER A N 1
ATOM 1451 C CA . SER A 1 186 ? -1.958 -6.584 1.922 1.00 88.62 186 SER A CA 1
ATOM 1452 C C . SER A 1 186 ? -1.723 -5.654 0.722 1.00 88.62 186 SER A C 1
ATOM 1454 O O . SER A 1 186 ? -2.220 -5.932 -0.366 1.00 88.62 186 SER A O 1
ATOM 1456 N N . VAL A 1 187 ? -0.954 -4.569 0.889 1.00 88.25 187 VAL A N 1
ATOM 1457 C CA . VAL A 1 187 ? -0.601 -3.647 -0.203 1.00 88.25 187 VAL A CA 1
ATOM 1458 C C . VAL A 1 187 ? 0.708 -4.100 -0.858 1.00 88.25 187 VAL A C 1
ATOM 1460 O O . VAL A 1 187 ? 1.802 -3.709 -0.447 1.00 88.25 187 VAL A O 1
ATOM 1463 N N . THR A 1 188 ? 0.594 -4.930 -1.894 1.00 88.44 188 THR A N 1
ATOM 1464 C CA . THR A 1 188 ? 1.731 -5.375 -2.712 1.00 88.44 188 THR A CA 1
ATOM 1465 C C . THR A 1 188 ? 2.081 -4.343 -3.782 1.00 88.44 188 THR A C 1
ATOM 1467 O O . THR A 1 188 ? 1.285 -4.080 -4.682 1.00 88.44 188 THR A O 1
ATOM 1470 N N . TRP A 1 189 ? 3.292 -3.793 -3.724 1.00 86.88 189 TRP A N 1
ATOM 1471 C CA . TRP A 1 189 ? 3.803 -2.859 -4.729 1.00 86.88 189 TRP A CA 1
ATOM 1472 C C . TRP A 1 189 ? 4.421 -3.624 -5.902 1.00 86.88 189 TRP A C 1
ATOM 1474 O O . TRP A 1 189 ? 5.361 -4.392 -5.707 1.00 86.88 189 TRP A O 1
ATOM 1484 N N . SER A 1 190 ? 3.905 -3.404 -7.113 1.00 83.88 190 SER A N 1
ATOM 1485 C CA . SER A 1 190 ? 4.483 -3.936 -8.351 1.00 83.88 190 SER A CA 1
ATOM 1486 C C . SER A 1 190 ? 5.286 -2.848 -9.061 1.00 83.88 190 SER A C 1
ATOM 1488 O O . SER A 1 190 ? 4.809 -1.724 -9.217 1.00 83.88 190 SER A O 1
ATOM 1490 N N . THR A 1 191 ? 6.507 -3.160 -9.494 1.00 78.62 191 THR A N 1
ATOM 1491 C CA . THR A 1 191 ? 7.367 -2.214 -10.216 1.00 78.62 191 THR A CA 1
ATOM 1492 C C . THR A 1 191 ? 6.951 -2.128 -11.682 1.00 78.62 191 THR A C 1
ATOM 1494 O O . THR A 1 191 ? 7.367 -2.953 -12.499 1.00 78.62 191 THR A O 1
ATOM 1497 N N . SER A 1 192 ? 6.149 -1.123 -12.036 1.00 72.00 192 SER A N 1
ATOM 1498 C CA . SER A 1 192 ? 5.891 -0.783 -13.435 1.00 72.00 192 SER A CA 1
ATOM 1499 C C . SER A 1 192 ? 7.061 0.015 -14.025 1.00 72.00 192 SER A C 1
ATOM 1501 O O . SER A 1 192 ? 7.774 0.734 -13.326 1.00 72.00 192 SER A O 1
ATOM 1503 N N . SER A 1 193 ? 7.256 -0.080 -15.340 1.00 67.19 193 SER A N 1
ATOM 1504 C CA . SER A 1 193 ? 7.992 0.943 -16.085 1.00 67.19 193 SER A CA 1
ATOM 1505 C C . SER A 1 193 ? 7.131 1.388 -17.259 1.00 67.19 193 SER A C 1
ATOM 1507 O O . SER A 1 193 ? 6.625 0.569 -18.027 1.00 67.19 193 SER A O 1
ATOM 1509 N N . ARG A 1 194 ? 6.905 2.696 -17.362 1.00 57.69 194 ARG A N 1
ATOM 1510 C CA . ARG A 1 194 ? 6.124 3.324 -18.430 1.00 57.69 194 ARG A CA 1
ATOM 1511 C C . ARG A 1 194 ? 6.993 4.372 -19.106 1.00 57.69 194 ARG A C 1
ATOM 1513 O O . ARG A 1 194 ? 7.733 5.090 -18.437 1.00 57.69 194 ARG A O 1
ATOM 1520 N N . LEU A 1 195 ? 6.910 4.460 -20.433 1.00 57.91 195 LEU A N 1
ATOM 1521 C CA . LEU A 1 195 ? 7.492 5.594 -21.140 1.00 57.91 195 LEU A CA 1
ATOM 1522 C C . LEU A 1 195 ? 6.688 6.840 -20.761 1.00 57.91 195 LEU A C 1
ATOM 1524 O O . LEU A 1 195 ? 5.463 6.836 -20.891 1.00 57.91 195 LEU A O 1
ATOM 1528 N N . THR A 1 196 ? 7.373 7.885 -20.297 1.00 51.88 196 THR A N 1
ATOM 1529 C CA . THR A 1 196 ? 6.754 9.178 -19.990 1.00 51.88 196 THR A CA 1
ATOM 1530 C C . THR A 1 196 ? 5.946 9.668 -21.191 1.00 51.88 196 THR A C 1
ATOM 1532 O O . THR A 1 196 ? 6.407 9.583 -22.332 1.00 51.88 196 THR A O 1
ATOM 1535 N N . GLU A 1 197 ? 4.733 10.158 -20.927 1.00 51.09 197 GLU A N 1
ATOM 1536 C CA . GLU A 1 197 ? 3.786 10.608 -21.950 1.00 51.09 197 GLU A CA 1
ATOM 1537 C C . GLU A 1 197 ? 4.449 11.594 -22.932 1.00 51.09 197 GLU A C 1
ATOM 1539 O O . GLU A 1 197 ? 5.218 12.462 -22.517 1.00 51.09 197 GLU A O 1
ATOM 1544 N N . ARG A 1 198 ? 4.188 11.403 -24.238 1.00 44.41 198 ARG A N 1
ATOM 1545 C CA . ARG A 1 198 ? 4.929 12.001 -25.367 1.00 44.41 198 ARG A CA 1
ATOM 1546 C C . ARG A 1 198 ? 5.431 13.427 -25.097 1.00 44.41 198 ARG A C 1
ATOM 1548 O O . ARG A 1 198 ? 4.650 14.378 -25.125 1.00 44.41 198 ARG A O 1
ATOM 1555 N N . VAL A 1 199 ? 6.757 13.589 -25.078 1.00 48.34 199 VAL A N 1
ATOM 1556 C CA . VAL A 1 199 ? 7.374 14.822 -25.586 1.00 48.34 199 VAL A CA 1
ATOM 1557 C C . VAL A 1 199 ? 7.062 14.863 -27.082 1.00 48.34 199 VAL A C 1
ATOM 1559 O O . VAL A 1 199 ? 7.659 14.137 -27.882 1.00 48.34 199 VAL A O 1
ATOM 1562 N N . LEU A 1 200 ? 6.025 15.623 -27.437 1.00 42.53 200 LEU A N 1
ATOM 1563 C CA . LEU A 1 200 ? 5.558 15.751 -28.811 1.00 42.53 200 LEU A CA 1
ATOM 1564 C C . LEU A 1 200 ? 6.700 16.294 -29.683 1.00 42.53 200 LEU A C 1
ATOM 1566 O O . LEU A 1 200 ? 7.320 17.293 -29.330 1.00 42.53 200 LEU A O 1
ATOM 1570 N N . ASN A 1 201 ? 6.921 15.620 -30.819 1.00 38.22 201 ASN A N 1
ATOM 1571 C CA . ASN A 1 201 ? 7.991 15.829 -31.807 1.00 38.22 201 ASN A CA 1
ATOM 1572 C C . ASN A 1 201 ? 9.369 15.202 -31.400 1.00 38.22 201 ASN A C 1
ATOM 1574 O O . ASN A 1 201 ? 10.199 15.880 -30.808 1.00 38.22 201 ASN A O 1
ATOM 1578 N N . SER A 1 202 ? 9.637 13.908 -31.726 1.00 42.19 202 SER A N 1
ATOM 1579 C CA . SER A 1 202 ? 10.977 13.235 -31.629 1.00 42.19 202 SER A CA 1
ATOM 1580 C C . SER A 1 202 ? 11.230 11.922 -32.453 1.00 42.19 202 SER A C 1
ATOM 1582 O O . SER A 1 202 ? 10.454 11.003 -32.223 1.00 42.19 202 SER A O 1
ATOM 1584 N N . THR A 1 203 ? 12.200 11.632 -33.396 1.00 36.12 203 THR A N 1
ATOM 1585 C CA . THR A 1 203 ? 13.413 12.244 -34.065 1.00 36.12 203 THR A CA 1
ATOM 1586 C C . THR A 1 203 ? 14.683 11.407 -34.024 1.00 36.12 203 THR A C 1
ATOM 1588 O O . THR A 1 203 ? 15.753 11.996 -34.004 1.00 36.12 203 THR A O 1
ATOM 1591 N N . VAL A 1 204 ? 14.593 10.092 -34.254 1.00 42.22 204 VAL A N 1
ATOM 1592 C CA . VAL A 1 204 ? 15.666 9.338 -34.934 1.00 42.22 204 VAL A CA 1
ATOM 1593 C C . VAL A 1 204 ? 15.056 8.297 -35.877 1.00 42.22 204 VAL A C 1
ATOM 1595 O O . VAL A 1 204 ? 14.384 7.367 -35.429 1.00 42.22 204 VAL A O 1
ATOM 1598 N N . SER A 1 205 ? 15.338 8.401 -37.181 1.00 40.91 205 SER A N 1
ATOM 1599 C CA . SER A 1 205 ? 15.170 7.260 -38.087 1.00 40.91 205 SER A CA 1
ATOM 1600 C C . SER A 1 205 ? 16.227 6.221 -37.720 1.00 40.91 205 SER A C 1
ATOM 1602 O O . SER A 1 205 ? 17.408 6.390 -38.021 1.00 40.91 205 SER A O 1
ATOM 1604 N N . VAL A 1 206 ? 15.823 5.189 -36.981 1.00 43.75 206 VAL A N 1
ATOM 1605 C CA . VAL A 1 206 ? 16.711 4.078 -36.631 1.00 43.75 206 VAL A CA 1
ATOM 1606 C C . VAL A 1 206 ? 16.934 3.243 -37.888 1.00 43.75 206 VAL A C 1
ATOM 1608 O O . VAL A 1 206 ? 15.996 3.003 -38.651 1.00 43.75 206 VAL A O 1
ATOM 1611 N N . SER A 1 207 ? 18.177 2.808 -38.099 1.00 47.41 207 SER A N 1
ATOM 1612 C CA . SER A 1 207 ? 18.554 1.923 -39.203 1.00 47.41 207 SER A CA 1
ATOM 1613 C C . SER A 1 207 ? 17.627 0.711 -39.296 1.00 47.41 207 SER A C 1
ATOM 1615 O O . SER A 1 207 ? 17.220 0.155 -38.274 1.00 47.41 207 SER A O 1
ATOM 1617 N N . THR A 1 208 ? 17.321 0.300 -40.527 1.00 48.72 208 THR A N 1
ATOM 1618 C CA . THR A 1 208 ? 16.441 -0.827 -40.853 1.00 48.72 208 THR A CA 1
ATOM 1619 C C . THR A 1 208 ? 16.737 -2.072 -40.020 1.00 48.72 208 THR A C 1
ATOM 1621 O O . THR A 1 208 ? 17.893 -2.427 -39.791 1.00 48.72 208 THR A O 1
ATOM 1624 N N . VAL A 1 209 ? 15.669 -2.768 -39.612 1.00 52.31 209 VAL A N 1
ATOM 1625 C CA . VAL A 1 209 ? 15.765 -4.127 -39.062 1.00 52.31 209 VAL A CA 1
ATOM 1626 C C . VAL A 1 209 ? 16.545 -4.986 -40.058 1.00 52.31 209 VAL A C 1
ATOM 1628 O O . VAL A 1 209 ? 16.274 -4.930 -41.260 1.00 52.31 209 VAL A O 1
ATOM 1631 N N . ALA A 1 210 ? 17.525 -5.745 -39.566 1.00 56.00 210 ALA A N 1
ATOM 1632 C CA . ALA A 1 210 ? 18.343 -6.600 -40.414 1.00 56.00 210 ALA A CA 1
ATOM 1633 C C . ALA A 1 210 ? 17.450 -7.594 -41.170 1.00 56.00 210 ALA A C 1
ATOM 1635 O O . ALA A 1 210 ? 16.666 -8.325 -40.567 1.00 56.00 210 ALA A O 1
ATOM 1636 N N . THR A 1 211 ? 17.571 -7.614 -42.495 1.00 59.91 211 THR A N 1
ATOM 1637 C CA . THR A 1 211 ? 16.874 -8.581 -43.347 1.00 59.91 211 THR A CA 1
ATOM 1638 C C . THR A 1 211 ? 17.325 -10.004 -43.017 1.00 59.91 211 THR A C 1
ATOM 1640 O O . THR A 1 211 ? 18.448 -10.208 -42.552 1.00 59.91 211 THR A O 1
ATOM 1643 N N . ASN A 1 212 ? 16.493 -11.007 -43.323 1.00 62.03 212 ASN A N 1
ATOM 1644 C CA . ASN A 1 212 ? 16.788 -12.421 -43.042 1.00 62.03 212 ASN A CA 1
ATOM 1645 C C . ASN A 1 212 ? 18.183 -12.858 -43.534 1.00 62.03 212 ASN A C 1
ATOM 1647 O O . ASN A 1 212 ? 18.854 -13.634 -42.862 1.00 62.03 212 ASN A O 1
ATOM 1651 N N . SER A 1 213 ? 18.662 -12.300 -44.652 1.00 67.25 213 SER A N 1
ATOM 1652 C CA . SER A 1 213 ? 20.032 -12.478 -45.153 1.00 67.25 213 SER A CA 1
ATOM 1653 C C . SER A 1 213 ? 21.117 -12.102 -44.130 1.00 67.25 213 SER A C 1
ATOM 1655 O O . SER A 1 213 ? 22.035 -12.890 -43.904 1.00 67.25 213 SER A O 1
ATOM 1657 N N . GLY A 1 214 ? 20.995 -10.954 -43.459 1.00 68.88 214 GLY A N 1
ATOM 1658 C CA . GLY A 1 214 ? 21.913 -10.521 -42.401 1.00 68.88 214 GLY A CA 1
ATOM 1659 C C . GLY A 1 214 ? 21.906 -11.476 -41.207 1.00 68.88 214 GLY A C 1
ATOM 1660 O O . GLY A 1 214 ? 22.970 -11.904 -40.763 1.00 68.88 214 GLY A O 1
ATOM 1661 N N . TRP A 1 215 ? 20.717 -11.902 -40.768 1.00 69.25 215 TRP A N 1
ATOM 1662 C CA . TRP A 1 215 ? 20.572 -12.897 -39.699 1.00 69.25 215 TRP A CA 1
ATOM 1663 C C . TRP A 1 215 ? 21.212 -14.246 -40.064 1.00 69.25 215 TRP A C 1
ATOM 1665 O O . TRP A 1 215 ? 21.974 -14.802 -39.274 1.00 69.25 215 TRP A O 1
ATOM 1675 N N . THR A 1 216 ? 20.993 -14.748 -41.287 1.00 74.44 216 THR A N 1
ATOM 1676 C CA . THR A 1 216 ? 21.648 -15.985 -41.756 1.00 74.44 216 THR A CA 1
ATOM 1677 C C . THR A 1 216 ? 23.166 -15.849 -41.866 1.00 74.44 216 THR A C 1
ATOM 1679 O O . THR A 1 216 ? 23.876 -16.816 -41.602 1.00 74.44 216 THR A O 1
ATOM 1682 N N . GLY A 1 217 ? 23.678 -14.658 -42.199 1.00 74.19 217 GLY A N 1
ATOM 1683 C CA . GLY A 1 217 ? 25.111 -14.370 -42.190 1.00 74.19 217 GLY A CA 1
ATOM 1684 C C . GLY A 1 217 ? 25.698 -14.439 -40.781 1.00 74.19 217 GLY A C 1
ATOM 1685 O O . GLY A 1 217 ? 26.706 -15.107 -40.572 1.00 74.19 217 GLY A O 1
ATOM 1686 N N . TRP A 1 218 ? 25.046 -13.814 -39.798 1.00 74.56 218 TRP A N 1
ATOM 1687 C CA . TRP A 1 218 ? 25.488 -13.870 -38.403 1.00 74.56 218 TRP A CA 1
ATOM 1688 C C . TRP A 1 218 ? 25.429 -15.291 -37.840 1.00 74.56 218 TRP A C 1
ATOM 1690 O O . TRP A 1 218 ? 26.408 -15.741 -37.255 1.00 74.56 218 TRP A O 1
ATOM 1700 N N . ASN A 1 219 ? 24.344 -16.034 -38.079 1.00 76.00 219 ASN A N 1
ATOM 1701 C CA . ASN A 1 219 ? 24.217 -17.399 -37.564 1.00 76.00 219 ASN A CA 1
ATOM 1702 C C . ASN A 1 219 ? 25.192 -18.398 -38.224 1.00 76.00 219 ASN A C 1
ATOM 1704 O O . ASN A 1 219 ? 25.570 -19.384 -37.603 1.00 76.00 219 ASN A O 1
ATOM 1708 N N . ARG A 1 220 ? 25.624 -18.151 -39.471 1.00 82.31 220 ARG A N 1
ATOM 1709 C CA . ARG A 1 220 ? 26.574 -19.017 -40.198 1.00 82.31 220 ARG A CA 1
ATOM 1710 C C . ARG A 1 220 ? 28.039 -18.824 -39.782 1.00 82.31 220 ARG A C 1
ATOM 1712 O O . ARG A 1 220 ? 28.836 -19.731 -40.004 1.00 82.31 220 ARG A O 1
ATOM 1719 N N . TYR A 1 221 ? 28.412 -17.675 -39.217 1.00 84.56 221 TYR A N 1
ATOM 1720 C CA . TYR A 1 221 ? 29.812 -17.342 -38.932 1.00 84.56 221 TYR A CA 1
ATOM 1721 C C . TYR A 1 221 ? 30.023 -17.024 -37.439 1.00 84.56 221 TYR A C 1
ATOM 1723 O O . TYR A 1 221 ? 29.724 -15.905 -37.017 1.00 84.56 221 TYR A O 1
ATOM 1731 N N . PRO A 1 222 ? 30.594 -17.945 -36.632 1.00 79.94 222 PRO A N 1
ATOM 1732 C CA . PRO A 1 222 ? 30.776 -17.751 -35.188 1.00 79.94 222 PRO A CA 1
ATOM 1733 C C . PRO A 1 222 ? 31.494 -16.447 -34.811 1.00 79.94 222 PRO A C 1
ATOM 1735 O O . PRO A 1 222 ? 31.004 -15.706 -33.962 1.00 79.94 222 PRO A O 1
ATOM 1738 N N . ALA A 1 223 ? 32.564 -16.083 -35.527 1.00 81.69 223 ALA A N 1
ATOM 1739 C CA . ALA A 1 223 ? 33.295 -14.826 -35.322 1.00 81.69 223 ALA A CA 1
ATOM 1740 C C . ALA A 1 223 ? 32.461 -13.553 -35.609 1.00 81.69 223 ALA A C 1
ATOM 1742 O O . ALA A 1 223 ? 32.816 -12.461 -35.166 1.00 81.69 223 ALA A O 1
ATOM 1743 N N . ALA A 1 224 ? 31.345 -13.657 -36.343 1.00 78.38 224 ALA A N 1
ATOM 1744 C CA . ALA A 1 224 ? 30.384 -12.562 -36.484 1.00 78.38 224 ALA A CA 1
ATOM 1745 C C . ALA A 1 224 ? 29.451 -12.473 -35.264 1.00 78.38 224 ALA A C 1
ATOM 1747 O O . ALA A 1 224 ? 29.192 -11.364 -34.793 1.00 78.38 224 ALA A O 1
ATOM 1748 N N . ARG A 1 225 ? 29.004 -13.616 -34.714 1.00 78.00 225 ARG A N 1
ATOM 1749 C CA . ARG A 1 225 ? 28.229 -13.676 -33.457 1.00 78.00 225 ARG A CA 1
ATOM 1750 C C . ARG A 1 225 ? 29.036 -13.102 -32.291 1.00 78.00 225 ARG A C 1
ATOM 1752 O O . ARG A 1 225 ? 28.551 -12.217 -31.597 1.00 78.00 225 ARG A O 1
ATOM 1759 N N . GLU A 1 226 ? 30.287 -13.535 -32.143 1.00 79.62 226 GLU A N 1
ATOM 1760 C CA . GLU A 1 226 ? 31.228 -13.069 -31.116 1.00 79.62 226 GLU A CA 1
ATOM 1761 C C . GLU A 1 226 ? 31.406 -11.542 -31.161 1.00 79.62 226 GLU A C 1
ATOM 1763 O O . GLU A 1 226 ? 31.177 -10.848 -30.170 1.00 79.62 226 GLU A O 1
ATOM 1768 N N . ARG A 1 227 ? 31.724 -10.985 -32.340 1.00 78.12 227 ARG A N 1
ATOM 1769 C CA . ARG A 1 227 ? 31.872 -9.531 -32.530 1.00 78.12 227 ARG A CA 1
ATOM 1770 C C . ARG A 1 227 ? 30.595 -8.758 -32.197 1.00 78.12 227 ARG A C 1
ATOM 1772 O O . ARG A 1 227 ? 30.684 -7.654 -31.660 1.00 78.12 227 ARG A O 1
ATOM 1779 N N . LEU A 1 228 ? 29.419 -9.315 -32.491 1.00 76.69 228 LEU A N 1
ATOM 1780 C CA . LEU A 1 228 ? 28.136 -8.715 -32.115 1.00 76.69 228 LEU A CA 1
ATOM 1781 C C . LEU A 1 228 ? 27.887 -8.787 -30.605 1.00 76.69 228 LEU A C 1
ATOM 1783 O O . LEU A 1 228 ? 27.470 -7.782 -30.035 1.00 76.69 228 LEU A O 1
ATOM 1787 N N . ALA A 1 229 ? 28.191 -9.910 -29.950 1.00 76.06 229 ALA A N 1
ATOM 1788 C CA . ALA A 1 229 ? 28.058 -10.074 -28.503 1.00 76.06 229 ALA A CA 1
ATOM 1789 C C . ALA A 1 229 ? 28.978 -9.107 -27.736 1.00 76.06 229 ALA A C 1
ATOM 1791 O O . ALA A 1 229 ? 28.508 -8.350 -26.886 1.00 76.06 229 ALA A O 1
ATOM 1792 N N . VAL A 1 230 ? 30.261 -9.033 -28.112 1.00 78.12 230 VAL A N 1
ATOM 1793 C CA . VAL A 1 230 ? 31.231 -8.069 -27.559 1.00 78.12 230 VAL A CA 1
ATOM 1794 C C . VAL A 1 230 ? 30.769 -6.627 -27.795 1.00 78.12 230 VAL A C 1
ATOM 1796 O O . VAL A 1 230 ? 30.808 -5.799 -26.883 1.00 78.12 230 VAL A O 1
ATOM 1799 N N . SER A 1 231 ? 30.261 -6.315 -28.992 1.00 76.81 231 SER A N 1
ATOM 1800 C CA . SER A 1 231 ? 29.729 -4.981 -29.292 1.00 76.81 231 SER A CA 1
ATOM 1801 C C . SER A 1 231 ? 28.462 -4.651 -28.491 1.00 76.81 231 SER A C 1
ATOM 1803 O O . SER A 1 231 ? 28.292 -3.503 -28.082 1.00 76.81 231 SER A O 1
ATOM 1805 N N . ALA A 1 232 ? 27.581 -5.625 -28.248 1.00 69.06 232 ALA A N 1
ATOM 1806 C CA . ALA A 1 232 ? 26.366 -5.455 -27.456 1.00 69.06 232 ALA A CA 1
ATOM 1807 C C . ALA A 1 232 ? 26.683 -5.257 -25.966 1.00 69.06 232 ALA A C 1
ATOM 1809 O O . ALA A 1 232 ? 26.133 -4.346 -25.348 1.00 69.06 232 ALA A O 1
ATOM 1810 N N . ALA A 1 233 ? 27.629 -6.024 -25.413 1.00 74.25 233 ALA A N 1
ATOM 1811 C CA . ALA A 1 233 ? 28.159 -5.815 -24.066 1.00 74.25 233 ALA A CA 1
ATOM 1812 C C . ALA A 1 233 ? 28.812 -4.425 -23.924 1.00 74.25 233 ALA A C 1
ATOM 1814 O O . ALA A 1 233 ? 28.578 -3.720 -22.942 1.00 74.25 233 ALA A O 1
ATOM 1815 N N . GLY A 1 234 ? 29.550 -3.974 -24.946 1.00 74.56 234 GLY A N 1
ATOM 1816 C CA . GLY A 1 234 ? 30.061 -2.604 -25.033 1.00 74.56 234 GLY A CA 1
ATOM 1817 C C . GLY A 1 234 ? 28.950 -1.546 -24.982 1.00 74.56 234 GLY A C 1
ATOM 1818 O O . GLY A 1 234 ? 29.038 -0.595 -24.206 1.00 74.56 234 GLY A O 1
ATOM 1819 N N . TYR A 1 235 ? 27.866 -1.721 -25.746 1.00 70.12 235 TYR A N 1
ATOM 1820 C CA . TYR A 1 235 ? 26.721 -0.801 -25.717 1.00 70.12 235 TYR A CA 1
ATOM 1821 C C . TYR A 1 235 ? 25.938 -0.845 -24.402 1.00 70.12 235 TYR A C 1
ATOM 1823 O O . TYR A 1 235 ? 25.466 0.203 -23.965 1.00 70.12 235 TYR A O 1
ATOM 1831 N N . ALA A 1 236 ? 25.845 -1.999 -23.737 1.00 69.06 236 ALA A N 1
ATOM 1832 C CA . ALA A 1 236 ? 25.285 -2.096 -22.391 1.00 69.06 236 ALA A CA 1
ATOM 1833 C C . ALA A 1 236 ? 26.138 -1.307 -21.381 1.00 69.06 236 ALA A C 1
ATOM 1835 O O . ALA A 1 236 ? 25.609 -0.469 -20.655 1.00 69.06 236 ALA A O 1
ATOM 1836 N N . ASN A 1 237 ? 27.463 -1.481 -21.395 1.00 69.50 237 ASN A N 1
ATOM 1837 C CA . ASN A 1 237 ? 28.377 -0.733 -20.525 1.00 69.50 237 ASN A CA 1
ATOM 1838 C C . ASN A 1 237 ? 28.333 0.788 -20.771 1.00 69.50 237 ASN A C 1
ATOM 1840 O O . ASN A 1 237 ? 28.427 1.562 -19.821 1.00 69.50 237 ASN A O 1
ATOM 1844 N N . ILE A 1 238 ? 28.131 1.231 -22.018 1.00 68.75 238 ILE A N 1
ATOM 1845 C CA . ILE A 1 238 ? 27.912 2.653 -22.341 1.00 68.75 238 ILE A CA 1
ATOM 1846 C C . ILE A 1 238 ? 26.537 3.128 -21.838 1.00 68.75 238 ILE A C 1
ATOM 1848 O O . ILE A 1 238 ? 26.443 4.211 -21.262 1.00 68.75 238 ILE A O 1
ATOM 1852 N N . ALA A 1 239 ? 25.478 2.323 -21.996 1.00 65.06 239 ALA A N 1
ATOM 1853 C CA . ALA A 1 239 ? 24.135 2.644 -21.503 1.00 65.06 239 ALA A CA 1
ATOM 1854 C C . ALA A 1 239 ? 24.099 2.825 -19.976 1.00 65.06 239 ALA A C 1
ATOM 1856 O O . ALA A 1 239 ? 23.377 3.682 -19.475 1.00 65.06 239 ALA A O 1
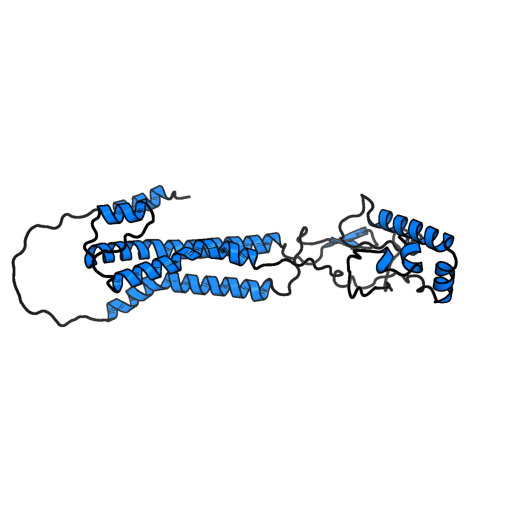ATOM 1857 N N . TRP A 1 240 ? 24.894 2.037 -19.249 1.00 63.81 240 TRP A N 1
ATOM 1858 C CA . TRP A 1 240 ? 24.964 2.019 -17.785 1.00 63.81 240 TRP A CA 1
ATOM 1859 C C . TRP A 1 240 ? 26.180 2.769 -17.207 1.00 63.81 240 TRP A C 1
ATOM 1861 O O . TRP A 1 240 ? 26.496 2.627 -16.026 1.00 63.81 240 TRP A O 1
ATOM 1871 N N . ALA A 1 241 ? 26.867 3.589 -18.010 1.00 64.31 241 ALA A N 1
ATOM 1872 C CA . ALA A 1 241 ? 28.063 4.311 -17.580 1.00 64.31 241 ALA A CA 1
ATOM 1873 C C . ALA A 1 241 ? 27.787 5.273 -16.403 1.00 64.31 241 ALA A C 1
ATOM 1875 O O . ALA A 1 241 ? 26.740 5.929 -16.351 1.00 64.31 241 ALA A O 1
ATOM 1876 N N . ARG A 1 242 ? 28.771 5.402 -15.492 1.00 48.06 242 ARG A N 1
ATOM 1877 C CA . ARG A 1 242 ? 28.671 6.051 -14.159 1.00 48.06 242 ARG A CA 1
ATOM 1878 C C . ARG A 1 242 ? 28.067 7.464 -14.125 1.00 48.06 242 ARG A C 1
ATOM 1880 O O . ARG A 1 242 ? 27.587 7.874 -13.076 1.00 48.06 242 ARG A O 1
ATOM 1887 N N . TYR A 1 243 ? 28.112 8.202 -15.232 1.00 59.69 243 TYR A N 1
ATOM 1888 C CA . TYR A 1 243 ? 27.653 9.593 -15.326 1.00 59.69 243 TYR A CA 1
ATOM 1889 C C . TYR A 1 243 ? 26.305 9.756 -16.047 1.00 59.69 243 TYR A C 1
ATOM 1891 O O . TYR A 1 243 ? 25.896 10.877 -16.330 1.00 59.69 243 TYR A O 1
ATOM 1899 N N . THR A 1 244 ? 25.599 8.662 -16.357 1.00 54.56 244 THR A N 1
ATOM 1900 C CA . THR A 1 244 ? 24.269 8.727 -16.985 1.00 54.56 244 THR A CA 1
ATOM 1901 C C . THR A 1 244 ? 23.168 8.823 -15.911 1.00 54.56 244 THR A C 1
ATOM 1903 O O . THR A 1 244 ? 22.941 7.839 -15.200 1.00 54.56 244 THR A O 1
ATOM 1906 N N . PRO A 1 245 ? 22.453 9.960 -15.763 1.00 53.72 245 PRO A N 1
ATOM 1907 C CA . PRO A 1 245 ? 21.413 10.113 -14.740 1.00 53.72 245 PRO A CA 1
ATOM 1908 C C . PRO A 1 245 ? 20.231 9.137 -14.922 1.00 53.72 245 PRO A C 1
ATOM 1910 O O . PRO A 1 245 ? 20.179 8.361 -15.879 1.00 53.72 245 PRO A O 1
ATOM 1913 N N . GLY A 1 246 ? 19.330 9.132 -13.935 1.00 58.31 246 GLY A N 1
ATOM 1914 C CA . GLY A 1 246 ? 18.345 8.079 -13.649 1.00 58.31 246 GLY A CA 1
ATOM 1915 C C . GLY A 1 246 ? 17.579 7.470 -14.833 1.00 58.31 246 GLY A C 1
ATOM 1916 O O . GLY A 1 246 ? 17.117 8.158 -15.738 1.00 58.31 246 GLY A O 1
ATOM 1917 N N . GLY A 1 247 ? 17.403 6.147 -14.773 1.00 55.81 247 GLY A N 1
ATOM 1918 C CA . GLY A 1 247 ? 16.541 5.376 -15.671 1.00 55.81 247 GLY A CA 1
ATOM 1919 C C . GLY A 1 247 ? 16.825 3.876 -15.574 1.00 55.81 247 GLY A C 1
ATOM 1920 O O . GLY A 1 247 ? 17.961 3.461 -15.787 1.00 55.81 247 GLY A O 1
ATOM 1921 N N . TRP A 1 248 ? 15.803 3.067 -15.266 1.00 53.75 248 TRP A N 1
ATOM 1922 C CA . TRP A 1 248 ? 15.918 1.602 -15.117 1.00 53.75 248 TRP A CA 1
ATOM 1923 C C . TRP A 1 248 ? 15.993 0.843 -16.451 1.00 53.75 248 TRP A C 1
ATOM 1925 O O . TRP A 1 248 ? 16.235 -0.359 -16.473 1.00 53.75 248 TRP A O 1
ATOM 1935 N N . SER A 1 249 ? 15.798 1.532 -17.576 1.00 60.41 249 SER A N 1
ATOM 1936 C CA . SER A 1 249 ? 16.094 1.006 -18.905 1.00 60.41 249 SER A CA 1
ATOM 1937 C C . SER A 1 249 ? 16.700 2.110 -19.767 1.00 60.41 249 SER A C 1
ATOM 1939 O O . SER A 1 249 ? 16.189 3.228 -19.828 1.00 60.41 249 SER A O 1
ATOM 1941 N N . LYS A 1 250 ? 17.826 1.806 -20.414 1.00 63.44 250 LYS A N 1
ATOM 1942 C CA . LYS A 1 250 ? 18.569 2.718 -21.292 1.00 63.44 250 LYS A CA 1
ATOM 1943 C C . LYS A 1 250 ? 18.957 1.956 -22.559 1.00 63.44 250 LYS A C 1
ATOM 1945 O O . LYS A 1 250 ? 19.291 0.776 -22.492 1.00 63.44 250 LYS A O 1
ATOM 1950 N N . ARG A 1 251 ? 18.896 2.609 -23.723 1.00 61.41 251 ARG A N 1
ATOM 1951 C CA . ARG A 1 251 ? 19.296 2.031 -25.020 1.00 61.41 251 ARG A CA 1
ATOM 1952 C C . ARG A 1 251 ? 20.268 2.976 -25.722 1.00 61.41 251 ARG A C 1
ATOM 1954 O O . ARG A 1 251 ? 19.956 4.149 -25.899 1.00 61.41 251 ARG A O 1
ATOM 1961 N N . VAL A 1 252 ? 21.421 2.462 -26.146 1.00 64.50 252 VAL A N 1
ATOM 1962 C CA . VAL A 1 252 ? 22.412 3.225 -26.922 1.00 64.50 252 VAL A CA 1
ATOM 1963 C C . VAL A 1 252 ? 22.096 3.103 -28.409 1.00 64.50 252 VAL A C 1
ATOM 1965 O O . VAL A 1 252 ? 22.198 2.028 -28.995 1.00 64.50 252 VAL A O 1
ATOM 1968 N N . LEU A 1 253 ? 21.727 4.221 -29.031 1.00 66.19 253 LEU A N 1
ATOM 1969 C CA . LEU A 1 253 ? 21.553 4.329 -30.478 1.00 66.19 253 LEU A CA 1
ATOM 1970 C C . LEU A 1 253 ? 22.873 4.792 -31.106 1.00 66.19 253 LEU A C 1
ATOM 1972 O O . LEU A 1 253 ? 23.159 5.985 -31.144 1.00 66.19 253 LEU A O 1
ATOM 1976 N N . ARG A 1 254 ? 23.691 3.860 -31.614 1.00 57.88 254 ARG A N 1
ATOM 1977 C CA . ARG A 1 254 ? 24.989 4.201 -32.236 1.00 57.88 254 ARG A CA 1
ATOM 1978 C C . ARG A 1 254 ? 24.855 5.129 -33.450 1.00 57.88 254 ARG A C 1
ATOM 1980 O O . ARG A 1 254 ? 25.736 5.946 -33.674 1.00 57.88 254 ARG A O 1
ATOM 1987 N N . SER A 1 255 ? 23.743 5.072 -34.183 1.00 57.97 255 SER A N 1
ATOM 1988 C CA . SER A 1 255 ? 2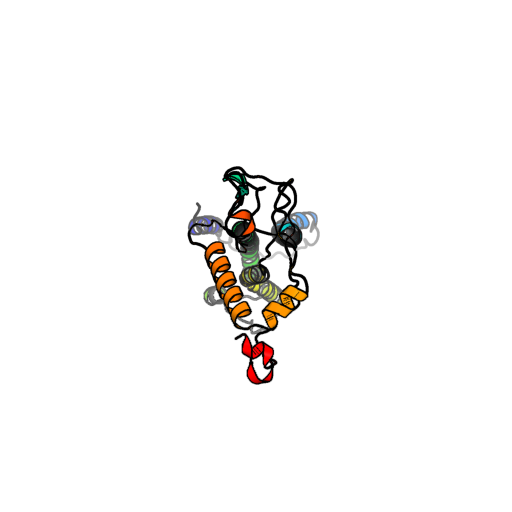3.432 6.033 -35.254 1.00 57.97 255 SER A CA 1
ATOM 1989 C C . SER A 1 255 ? 23.401 7.491 -34.774 1.00 57.97 255 SER A C 1
ATOM 1991 O O . SER A 1 255 ? 23.600 8.399 -35.573 1.00 57.97 255 SER A O 1
ATOM 1993 N N . CYS A 1 256 ? 23.184 7.726 -33.476 1.00 58.31 256 CYS A N 1
ATOM 1994 C CA . CYS A 1 256 ? 23.149 9.056 -32.879 1.00 58.31 256 CYS A CA 1
ATOM 1995 C C . CYS A 1 256 ? 24.528 9.588 -32.469 1.00 58.31 256 CYS A C 1
ATOM 1997 O O . CYS A 1 256 ? 24.638 10.775 -32.186 1.00 58.31 256 CYS A O 1
ATOM 1999 N N . SER A 1 257 ? 25.589 8.768 -32.449 1.00 56.66 257 SER A N 1
ATOM 2000 C CA . SER A 1 257 ? 26.925 9.216 -32.006 1.00 56.66 257 SER A CA 1
ATOM 2001 C C . SER A 1 257 ? 27.646 10.127 -33.011 1.00 56.66 257 SER A C 1
ATOM 2003 O O . SER A 1 257 ? 28.799 10.480 -32.790 1.00 56.66 257 SER A O 1
ATOM 2005 N N . VAL A 1 258 ? 26.993 10.451 -34.130 1.00 53.69 258 VAL A N 1
ATOM 2006 C CA . VAL A 1 258 ? 27.468 11.364 -35.185 1.00 53.69 258 VAL A CA 1
ATOM 2007 C C . VAL A 1 258 ? 26.537 12.585 -35.312 1.00 53.69 258 VAL A C 1
ATOM 2009 O O . VAL A 1 258 ? 26.740 13.441 -36.166 1.00 53.69 258 VAL A O 1
ATOM 2012 N N . LEU A 1 259 ? 25.505 12.693 -34.463 1.00 57.03 259 LEU A N 1
ATOM 2013 C CA . LEU A 1 259 ? 24.679 13.895 -34.387 1.00 57.03 259 LEU A CA 1
ATOM 2014 C C . LEU A 1 259 ? 25.491 15.032 -33.757 1.00 57.03 259 LEU A C 1
ATOM 2016 O O . LEU A 1 259 ? 26.078 14.869 -32.688 1.00 57.03 259 LEU A O 1
ATOM 2020 N N . GLY A 1 260 ? 25.505 16.191 -34.415 1.00 58.66 260 GLY A N 1
ATOM 2021 C CA . GLY A 1 260 ? 26.108 17.399 -33.860 1.00 58.66 260 GLY A CA 1
ATOM 2022 C C . GLY A 1 260 ? 25.347 17.895 -32.629 1.00 58.66 260 GLY A C 1
ATOM 2023 O O . GLY A 1 260 ? 24.156 17.614 -32.460 1.00 58.66 260 GLY A O 1
ATOM 2024 N N . ILE A 1 261 ? 26.021 18.675 -31.784 1.00 49.78 261 ILE A N 1
ATOM 2025 C CA . ILE A 1 261 ? 25.386 19.372 -30.657 1.00 49.78 261 ILE A CA 1
ATOM 2026 C C . ILE A 1 261 ? 24.209 20.213 -31.194 1.00 49.78 261 ILE A C 1
ATOM 2028 O O . ILE A 1 261 ? 24.322 20.825 -32.255 1.00 49.78 261 ILE A O 1
ATOM 2032 N N . ASN A 1 262 ? 23.078 20.212 -30.480 1.00 50.09 262 ASN A N 1
ATOM 2033 C CA . ASN A 1 262 ? 21.789 20.812 -30.873 1.00 50.09 262 ASN A CA 1
ATOM 2034 C C . ASN A 1 262 ? 21.038 20.133 -32.048 1.00 50.09 262 ASN A C 1
ATOM 2036 O O . ASN A 1 262 ? 20.086 20.711 -32.572 1.00 50.09 262 ASN A O 1
ATOM 2040 N N . SER A 1 263 ? 21.393 18.907 -32.458 1.00 48.59 263 SER A N 1
ATOM 2041 C CA . SER A 1 263 ? 20.602 18.148 -33.452 1.00 48.59 263 SER A CA 1
ATOM 2042 C C . SER A 1 263 ? 19.249 17.680 -32.892 1.00 48.59 263 SER A C 1
ATOM 2044 O O . SER A 1 263 ? 19.206 17.053 -31.833 1.00 48.59 263 SER A O 1
ATOM 2046 N N . THR A 1 264 ? 18.148 17.921 -33.622 1.00 45.78 264 THR A N 1
ATOM 2047 C CA . THR A 1 264 ? 16.773 17.577 -33.192 1.00 45.78 264 THR A CA 1
ATOM 2048 C C . THR A 1 264 ? 15.901 16.865 -34.265 1.00 45.78 264 THR A C 1
ATOM 2050 O O . THR A 1 264 ? 16.424 16.115 -35.088 1.00 45.78 264 THR A O 1
ATOM 2053 N N . VAL A 1 265 ? 14.558 16.884 -34.099 1.00 53.16 265 VAL A N 1
ATOM 2054 C CA . VAL A 1 265 ? 13.855 15.664 -33.628 1.00 53.16 265 VAL A CA 1
ATOM 2055 C C . VAL A 1 265 ? 12.277 15.720 -33.801 1.00 53.16 265 VAL A C 1
ATOM 2057 O O . VAL A 1 265 ? 11.674 16.719 -33.438 1.00 53.16 265 VAL A O 1
ATOM 2060 N N . ALA A 1 266 ? 11.597 14.676 -34.367 1.00 44.66 266 ALA A N 1
ATOM 2061 C CA . ALA A 1 266 ? 10.136 14.505 -34.706 1.00 44.66 266 ALA A CA 1
ATOM 2062 C C . ALA A 1 266 ? 9.411 13.067 -34.629 1.00 44.66 266 ALA A C 1
ATOM 2064 O O . ALA A 1 266 ? 8.324 13.024 -34.055 1.00 44.66 266 ALA A O 1
ATOM 2065 N N . ALA A 1 267 ? 9.926 11.897 -35.106 1.00 46.12 267 ALA A N 1
ATOM 2066 C CA . ALA A 1 267 ? 9.470 10.477 -34.865 1.00 46.12 267 ALA A CA 1
ATOM 2067 C C . ALA A 1 267 ? 10.620 9.393 -34.673 1.00 46.12 267 ALA A C 1
ATOM 2069 O O . ALA A 1 267 ? 11.692 9.564 -35.252 1.00 46.12 267 ALA A O 1
ATOM 2070 N N . VAL A 1 268 ? 10.472 8.284 -33.891 1.00 53.91 268 VAL A N 1
ATOM 2071 C CA . VAL A 1 268 ? 11.484 7.166 -33.716 1.00 53.91 268 VAL A CA 1
ATOM 2072 C C . VAL A 1 268 ? 10.890 5.755 -33.937 1.00 53.91 268 VAL A C 1
ATOM 2074 O O . VAL A 1 268 ? 9.805 5.469 -33.439 1.00 53.91 268 VAL A O 1
ATOM 2077 N N . ARG A 1 269 ? 11.618 4.828 -34.597 1.00 50.59 269 ARG A N 1
ATOM 2078 C CA . ARG A 1 269 ? 11.263 3.385 -34.693 1.00 50.59 269 ARG A CA 1
ATOM 2079 C C . ARG A 1 269 ? 12.187 2.489 -33.857 1.00 50.59 269 ARG A C 1
ATOM 2081 O O . ARG A 1 269 ? 13.313 2.227 -34.256 1.00 50.59 269 ARG A O 1
ATOM 2088 N N . ILE A 1 270 ? 11.702 1.977 -32.727 1.00 55.44 270 ILE A N 1
ATOM 2089 C CA . ILE A 1 270 ? 12.453 1.058 -31.853 1.00 55.44 270 ILE A CA 1
ATOM 2090 C C . ILE A 1 270 ? 11.899 -0.369 -32.020 1.00 55.44 270 ILE A C 1
ATOM 2092 O O . ILE A 1 270 ? 10.690 -0.539 -31.867 1.00 55.44 270 ILE A O 1
ATOM 2096 N N . PRO A 1 271 ? 12.726 -1.405 -32.275 1.00 56.09 271 PRO A N 1
ATOM 2097 C CA . PRO A 1 271 ? 12.271 -2.787 -32.168 1.00 56.09 271 PRO A CA 1
ATOM 2098 C C . PRO A 1 271 ? 11.954 -3.109 -30.700 1.00 56.09 271 PRO A C 1
ATOM 2100 O O . PRO A 1 271 ? 12.816 -2.999 -29.815 1.00 56.09 271 PRO A O 1
ATOM 2103 N N . TYR A 1 272 ? 10.702 -3.483 -30.444 1.00 54.22 272 TYR A N 1
ATOM 2104 C CA . TYR A 1 272 ? 10.296 -4.102 -29.189 1.00 54.22 272 TYR A CA 1
ATOM 2105 C C . TYR A 1 272 ? 10.373 -5.622 -29.336 1.00 54.22 272 TYR A C 1
ATOM 2107 O O . TYR A 1 272 ? 10.191 -6.159 -30.426 1.00 54.22 272 TYR A O 1
ATOM 2115 N N . PHE A 1 273 ? 10.647 -6.294 -28.226 1.00 58.69 273 PHE A N 1
ATOM 2116 C CA . PHE A 1 273 ? 10.509 -7.736 -28.103 1.00 58.69 273 PHE A CA 1
ATOM 2117 C C . PHE A 1 273 ? 9.368 -7.957 -27.116 1.00 58.69 273 PHE A C 1
ATOM 2119 O O . PHE A 1 273 ? 9.392 -7.362 -26.035 1.00 58.69 273 PHE A O 1
ATOM 2126 N N . SER A 1 274 ? 8.365 -8.752 -27.491 1.00 52.06 274 SER A N 1
ATOM 2127 C CA . SER A 1 274 ? 7.510 -9.371 -26.478 1.00 52.06 274 SER A CA 1
ATOM 2128 C C . SER A 1 274 ? 8.332 -10.474 -25.824 1.00 52.06 274 SER A C 1
ATOM 2130 O O . SER A 1 274 ? 9.046 -11.198 -26.518 1.00 52.06 274 SER A O 1
ATOM 2132 N N . VAL A 1 275 ? 8.288 -10.554 -24.499 1.00 60.03 275 VAL A N 1
ATOM 2133 C CA . VAL A 1 275 ? 8.926 -11.629 -23.740 1.00 60.03 275 VAL A CA 1
ATOM 2134 C C . VAL A 1 275 ? 7.802 -12.326 -23.001 1.00 60.03 275 VAL A C 1
ATOM 2136 O O . VAL A 1 275 ? 7.423 -11.927 -21.903 1.00 60.03 275 VAL A O 1
ATOM 2139 N N . ASP A 1 276 ? 7.207 -13.301 -23.681 1.00 66.44 276 ASP A N 1
ATOM 2140 C CA . ASP A 1 276 ? 5.953 -13.927 -23.252 1.00 66.44 276 ASP A CA 1
ATOM 2141 C C . ASP A 1 276 ? 6.172 -14.865 -22.048 1.00 66.44 276 ASP A C 1
ATOM 2143 O O . ASP A 1 276 ? 5.271 -15.068 -21.234 1.00 66.44 276 ASP A O 1
ATOM 2147 N N . SER A 1 277 ? 7.400 -15.369 -21.883 1.00 64.81 277 SER A N 1
ATOM 2148 C CA . SER A 1 277 ? 7.894 -16.030 -20.675 1.00 64.81 277 SER A CA 1
ATOM 2149 C C . SER A 1 277 ? 9.400 -15.790 -20.482 1.00 64.81 277 SER A C 1
ATOM 2151 O O . SER A 1 277 ? 10.144 -15.556 -21.435 1.00 64.81 277 SER A O 1
ATOM 2153 N N . ILE A 1 278 ? 9.854 -15.859 -19.227 1.00 77.19 278 ILE A N 1
ATOM 2154 C CA . ILE A 1 278 ? 11.265 -16.041 -18.859 1.00 77.19 278 ILE A CA 1
ATOM 2155 C C . ILE A 1 278 ? 11.300 -17.228 -17.902 1.00 77.19 278 ILE A C 1
ATOM 2157 O O . ILE A 1 278 ? 10.639 -17.194 -16.863 1.00 77.19 278 ILE A O 1
ATOM 2161 N N . GLU A 1 279 ? 12.072 -18.257 -18.232 1.00 76.56 279 GLU A N 1
ATOM 2162 C CA . GLU A 1 279 ? 12.262 -19.427 -17.377 1.00 76.56 279 GLU A CA 1
ATOM 2163 C C . GLU A 1 279 ? 13.744 -19.686 -17.099 1.00 76.56 279 GLU A C 1
ATOM 2165 O O . GLU A 1 279 ? 14.617 -19.408 -17.921 1.00 76.56 279 GLU A O 1
ATOM 2170 N N . TRP A 1 280 ? 14.031 -20.210 -15.907 1.00 78.69 280 TRP A N 1
ATOM 2171 C CA . TRP A 1 280 ? 15.381 -20.595 -15.514 1.00 78.69 280 TRP A CA 1
ATOM 2172 C C . TRP A 1 280 ? 15.629 -22.047 -15.912 1.00 78.69 280 TRP A C 1
ATOM 2174 O O . TRP A 1 280 ? 15.149 -22.974 -15.254 1.00 78.69 280 TRP A O 1
ATOM 2184 N N . VAL A 1 281 ? 16.394 -22.226 -16.986 1.00 82.81 281 VAL A N 1
ATOM 2185 C CA . VAL A 1 281 ? 16.872 -23.530 -17.448 1.00 82.81 281 VAL A CA 1
ATOM 2186 C C . VAL A 1 281 ? 17.726 -24.180 -16.354 1.00 82.81 281 VAL A C 1
ATOM 2188 O O . VAL A 1 281 ? 18.785 -23.670 -15.997 1.00 82.81 281 VAL A O 1
ATOM 2191 N N . LYS A 1 282 ? 17.239 -25.294 -15.794 1.00 85.44 282 LYS A N 1
ATOM 2192 C CA . LYS A 1 282 ? 17.899 -26.014 -14.685 1.00 85.44 282 LYS A CA 1
ATOM 2193 C C . LYS A 1 282 ? 18.996 -26.974 -15.142 1.00 85.44 282 LYS A C 1
ATOM 2195 O O . LYS A 1 282 ? 19.929 -27.219 -14.390 1.00 85.44 282 LYS A O 1
ATOM 2200 N N . ASP A 1 283 ? 18.842 -27.521 -16.342 1.00 89.44 283 ASP A N 1
ATOM 2201 C CA . ASP A 1 283 ? 19.765 -28.458 -16.977 1.00 89.44 283 ASP A CA 1
ATOM 2202 C C . ASP A 1 283 ? 19.911 -28.035 -18.449 1.00 89.44 283 ASP A C 1
ATOM 2204 O O . ASP A 1 283 ? 19.029 -28.338 -19.264 1.00 89.44 283 ASP A O 1
ATOM 2208 N N . PRO A 1 284 ? 20.941 -27.240 -18.792 1.00 84.75 284 PRO A N 1
ATOM 2209 C CA . PRO A 1 284 ? 21.105 -26.727 -20.145 1.00 84.75 284 PRO A CA 1
ATOM 2210 C C . PRO A 1 284 ? 21.487 -27.822 -21.144 1.00 84.75 284 PRO A C 1
ATOM 2212 O O . PRO A 1 284 ? 21.070 -27.733 -22.293 1.00 84.75 284 PRO A O 1
ATOM 2215 N N . GLU A 1 285 ? 22.212 -28.867 -20.733 1.00 89.00 285 GLU A N 1
ATOM 2216 C CA . GLU A 1 285 ? 22.644 -29.937 -21.642 1.00 89.00 285 GLU A CA 1
ATOM 2217 C C . GLU A 1 285 ? 21.473 -30.823 -22.088 1.00 89.00 285 GLU A C 1
ATOM 2219 O O . GLU A 1 285 ? 21.429 -31.243 -23.243 1.00 89.00 285 GLU A O 1
ATOM 2224 N N . HIS A 1 286 ? 20.483 -31.055 -21.217 1.00 88.50 286 HIS A N 1
ATOM 2225 C CA . HIS A 1 286 ? 19.289 -31.830 -21.571 1.00 88.50 286 HIS A CA 1
ATOM 2226 C C . HIS A 1 286 ? 18.197 -30.997 -22.280 1.00 88.50 286 HIS A C 1
ATOM 2228 O O . HIS A 1 286 ? 17.388 -31.549 -23.032 1.00 88.50 286 HIS A O 1
ATOM 2234 N N . SER A 1 287 ? 18.098 -29.688 -22.022 1.00 83.88 287 SER A N 1
ATOM 2235 C CA . SER A 1 287 ? 16.943 -28.876 -22.465 1.00 83.88 287 SER A CA 1
ATOM 2236 C C . SER A 1 287 ? 17.208 -27.917 -23.628 1.00 83.88 287 SER A C 1
ATOM 2238 O O . SER A 1 287 ? 16.254 -27.459 -24.260 1.00 83.88 287 SER A O 1
ATOM 2240 N N . LEU A 1 288 ? 18.470 -27.622 -23.944 1.00 83.88 288 LEU A N 1
ATOM 2241 C CA . LEU A 1 288 ? 18.842 -26.748 -25.054 1.00 83.88 288 LEU A CA 1
ATOM 2242 C C . LEU A 1 288 ? 19.301 -27.566 -26.265 1.00 83.88 288 LEU A C 1
ATOM 2244 O O . LEU A 1 288 ? 19.940 -28.607 -26.138 1.00 83.88 288 LEU A O 1
ATOM 2248 N N . SER A 1 289 ? 19.028 -27.069 -27.474 1.00 83.94 289 SER A N 1
ATOM 2249 C CA . SER A 1 289 ? 19.668 -27.620 -28.674 1.00 83.94 289 SER A CA 1
ATOM 2250 C C . SER A 1 289 ? 21.178 -27.354 -28.656 1.00 83.94 289 SER A C 1
ATOM 2252 O O . SER A 1 289 ? 21.636 -26.363 -28.085 1.00 83.94 289 SER A O 1
ATOM 2254 N N . ALA A 1 290 ? 21.963 -28.171 -29.366 1.00 79.94 290 ALA A N 1
ATOM 2255 C CA . ALA A 1 290 ? 23.404 -27.941 -29.529 1.00 79.94 290 ALA A CA 1
ATOM 2256 C C . ALA A 1 290 ? 23.728 -26.517 -30.041 1.00 79.94 290 ALA A C 1
ATOM 2258 O O . ALA A 1 290 ? 24.695 -25.903 -29.605 1.00 79.94 290 ALA A O 1
ATOM 2259 N N . SER A 1 291 ? 22.866 -25.947 -30.893 1.00 70.44 291 SER A N 1
ATOM 2260 C CA . SER A 1 291 ? 22.948 -24.564 -31.391 1.00 70.44 291 SER A CA 1
ATOM 2261 C C . SER A 1 291 ? 22.605 -23.463 -30.374 1.00 70.44 291 SER A C 1
ATOM 2263 O O . SER A 1 291 ? 22.817 -22.290 -30.669 1.00 70.44 291 SER A O 1
ATOM 2265 N N . GLN A 1 292 ? 22.046 -23.810 -29.214 1.00 71.81 292 GLN A N 1
ATOM 2266 C CA . GLN A 1 292 ? 21.817 -22.900 -28.083 1.00 71.81 292 GLN A CA 1
ATOM 2267 C C . GLN A 1 292 ? 22.899 -23.064 -27.004 1.00 71.81 292 GLN A C 1
ATOM 2269 O O . GLN A 1 292 ? 23.271 -22.077 -26.379 1.00 71.81 292 GLN A O 1
ATOM 2274 N N . LEU A 1 293 ? 23.434 -24.279 -26.824 1.00 78.50 293 LEU A N 1
ATOM 2275 C CA . LEU A 1 293 ? 24.625 -24.537 -26.001 1.00 78.50 293 LEU A CA 1
ATOM 2276 C C . LEU A 1 293 ? 25.869 -23.827 -26.567 1.00 78.50 293 LEU A C 1
ATOM 2278 O O . LEU A 1 293 ? 26.624 -23.235 -25.811 1.00 78.50 293 LEU A O 1
ATOM 2282 N N . ASP A 1 294 ? 26.012 -23.769 -27.895 1.00 69.56 294 ASP A N 1
ATOM 2283 C CA . ASP A 1 294 ? 27.029 -23.011 -28.661 1.00 69.56 294 ASP A CA 1
ATOM 2284 C C . ASP A 1 294 ? 26.911 -21.459 -28.546 1.00 69.56 294 ASP A C 1
ATOM 2286 O O . ASP A 1 294 ? 27.489 -20.705 -29.335 1.00 69.56 294 ASP A O 1
ATOM 2290 N N . VAL A 1 295 ? 26.121 -20.959 -27.585 1.00 61.00 295 VAL A N 1
ATOM 2291 C CA . VAL A 1 295 ? 25.876 -19.526 -27.313 1.00 61.00 295 VAL A CA 1
ATOM 2292 C C . VAL A 1 295 ? 25.991 -19.181 -25.808 1.00 61.00 295 VAL A C 1
ATOM 2294 O O . VAL A 1 295 ? 25.888 -18.005 -25.453 1.00 61.00 295 VAL A O 1
ATOM 2297 N N . LEU A 1 296 ? 26.222 -20.174 -24.935 1.00 57.53 296 LEU A N 1
ATOM 2298 C CA . LEU A 1 296 ? 26.455 -20.008 -23.489 1.00 57.53 296 LEU A CA 1
ATOM 2299 C C . LEU A 1 296 ? 27.945 -19.828 -23.148 1.00 57.53 296 LEU A C 1
ATOM 2301 O O . LEU A 1 296 ? 28.204 -19.049 -22.203 1.00 57.53 296 LEU A O 1
#